Protein AF-A0A7S3PU32-F1 (afdb_monomer_lite)

pLDDT: mean 74.96, std 19.97, range [30.19, 96.62]

Radius of gyration: 26.87 Å; chains: 1; bounding box: 53×116×76 Å

Organism: NCBI:txid122233

Sequence (310 aa):
SKTTIEILHAPTLRISSATMLIFIILLISLALAVRVVIVLATINKGDSEFRQREGETIRSHPPPTRSSHDNRPVKTLVVLGSGGHTTEMLHLLSSFEEVQTLNSGDTSTSMYTPLSYIVASTDTTSINRLAAFDQNTANSSKLRLPKHDATYAIPRAREVGQSYFTSIFTTLYSILYTANIVLIKTRPDLILINGPGTCLPVALWAFVLRVLSPTINISGKRRTKGKIVFIESFCRVKTLSLTGKILWKLRICDLILVHWPEVLQLEREMKAEQKKMMLIDSFIQHDGNASSDVASSESTSEYNASKKDR

Secondary structure (DSSP, 8-state):
----------------HHHHHHHHHHHHHHHHHHHHHHHHHHHHHHHHHHHHHHHHHTTT--S-PPPTT------EEEEPPTTHHHHHHHHHHHHHHHHHHHHH---S--TT-SEEEEEETT-HHHHHHHHHHHHHHHH-TT--PPPEEEEEEE--SS-TT--HHHHHHHHHHHHHHHHHIIIIII--SEEEEESSTTHHHHHHHHHHHHHHS-SB-TTS-B----EEEEE--TT-SSS--HHHHHHHHHT--SEEEES-HHHHHHHHHH-TT---EEE--SS-----SS-SS--SS--SSSSSSSSS--

Structure (mmCIF, N/CA/C/O backbone):
data_AF-A0A7S3PU32-F1
#
_entry.id   AF-A0A7S3PU32-F1
#
loop_
_atom_site.group_PDB
_atom_site.id
_atom_site.type_symbol
_atom_site.label_atom_id
_atom_site.label_alt_id
_atom_site.label_comp_id
_atom_site.label_asym_id
_atom_site.label_entity_id
_atom_site.label_seq_id
_atom_site.pdbx_PDB_ins_code
_atom_site.Cartn_x
_atom_site.Cartn_y
_atom_site.Cartn_z
_atom_site.occupancy
_atom_site.B_iso_or_equiv
_atom_site.auth_seq_id
_atom_site.auth_comp_id
_atom_site.auth_asym_id
_atom_site.auth_atom_id
_atom_site.pdbx_PDB_model_num
ATOM 1 N N . SER A 1 1 ? -25.714 -66.659 -47.766 1.00 46.72 1 SER A N 1
ATOM 2 C CA . SER A 1 1 ? -25.165 -65.296 -47.877 1.00 46.72 1 SER A CA 1
ATOM 3 C C . SER A 1 1 ? -24.812 -64.822 -46.476 1.00 46.72 1 SER A C 1
ATOM 5 O O . SER A 1 1 ? -25.715 -64.724 -45.656 1.00 46.72 1 SER A O 1
ATOM 7 N N . LYS A 1 2 ? -23.520 -64.693 -46.139 1.00 43.25 2 LYS A N 1
ATOM 8 C CA . LYS A 1 2 ? -23.076 -64.182 -44.831 1.00 43.25 2 LYS A CA 1
ATOM 9 C C . LYS A 1 2 ? -22.916 -62.669 -44.960 1.00 43.25 2 LYS A C 1
ATOM 11 O O . LYS A 1 2 ? -22.023 -62.215 -45.665 1.00 43.25 2 LYS A O 1
ATOM 16 N N . THR A 1 3 ? -23.803 -61.919 -44.320 1.00 46.69 3 THR A N 1
ATOM 17 C CA . THR A 1 3 ? -23.740 -60.457 -44.257 1.00 46.69 3 THR A CA 1
ATOM 18 C C . THR A 1 3 ? -22.718 -60.063 -43.194 1.00 46.69 3 THR A C 1
ATOM 20 O O . THR A 1 3 ? -22.971 -60.213 -42.000 1.00 46.69 3 THR A O 1
ATOM 23 N N . THR A 1 4 ? -21.546 -59.605 -43.625 1.00 48.31 4 THR A N 1
ATOM 24 C CA . THR A 1 4 ? -20.531 -59.013 -42.746 1.00 48.31 4 THR A CA 1
ATOM 25 C C . THR A 1 4 ? -20.961 -57.587 -42.413 1.00 48.31 4 THR A C 1
ATOM 27 O O . THR A 1 4 ? -21.062 -56.747 -43.302 1.00 48.31 4 THR A O 1
ATOM 30 N N . ILE A 1 5 ? -21.257 -57.325 -41.141 1.00 54.16 5 ILE A N 1
ATOM 31 C CA . ILE A 1 5 ? -21.557 -55.983 -40.634 1.00 54.16 5 ILE A CA 1
ATOM 32 C C . ILE A 1 5 ? -20.217 -55.282 -40.382 1.00 54.16 5 ILE A C 1
ATOM 34 O O . ILE A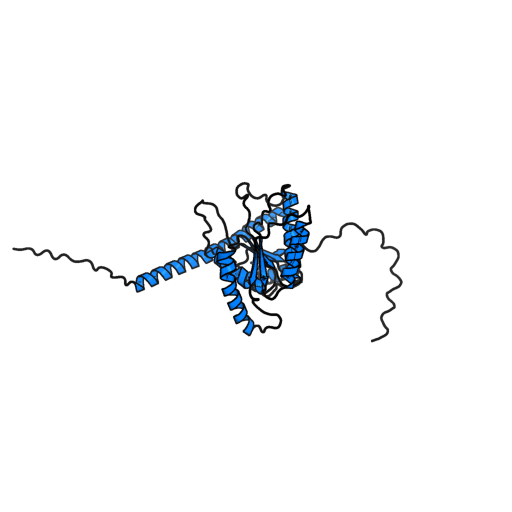 1 5 ? -19.511 -55.626 -39.434 1.00 54.16 5 ILE A O 1
ATOM 38 N N . GLU A 1 6 ? -19.851 -54.318 -41.229 1.00 53.88 6 GLU A N 1
ATOM 39 C CA . GLU A 1 6 ? -18.748 -53.396 -40.945 1.00 53.88 6 GLU A CA 1
ATOM 40 C C . GLU A 1 6 ? -19.198 -52.373 -39.897 1.00 53.88 6 GLU A C 1
ATOM 42 O O . GLU A 1 6 ? -20.027 -51.498 -40.150 1.00 53.88 6 GLU A O 1
ATOM 47 N N . ILE A 1 7 ? -18.648 -52.493 -38.691 1.00 57.50 7 ILE A N 1
ATOM 48 C CA . ILE A 1 7 ? -18.814 -51.502 -37.631 1.00 57.50 7 ILE A CA 1
ATOM 49 C C . ILE A 1 7 ? -17.855 -50.345 -37.939 1.00 57.50 7 ILE A C 1
ATOM 51 O O . ILE A 1 7 ? -16.651 -50.443 -37.705 1.00 57.50 7 ILE A O 1
ATOM 55 N N . LEU A 1 8 ? -18.390 -49.244 -38.474 1.00 51.91 8 LEU A N 1
ATOM 56 C CA . LEU A 1 8 ? -17.680 -47.970 -38.608 1.00 51.91 8 LEU A CA 1
ATOM 57 C C . LEU A 1 8 ? -17.299 -47.447 -37.212 1.00 51.91 8 LEU A C 1
ATOM 59 O O . LEU A 1 8 ? -18.127 -46.888 -36.492 1.00 51.91 8 LEU A O 1
ATOM 63 N N . HIS A 1 9 ? -16.036 -47.619 -36.818 1.00 56.41 9 HIS A N 1
ATOM 64 C CA . HIS A 1 9 ? -15.487 -46.933 -35.651 1.00 56.41 9 HIS A CA 1
ATOM 65 C C . HIS A 1 9 ? -15.457 -45.422 -35.916 1.00 56.41 9 HIS A C 1
ATOM 67 O O . HIS A 1 9 ? -14.769 -44.953 -36.823 1.00 56.41 9 HIS A O 1
ATOM 73 N N . ALA A 1 10 ? -16.183 -44.652 -35.102 1.00 59.25 10 ALA A N 1
ATOM 74 C CA . ALA A 1 10 ? -16.071 -43.199 -35.088 1.00 59.25 10 ALA A CA 1
ATOM 75 C C . ALA A 1 10 ? -14.613 -42.787 -34.788 1.00 59.25 10 ALA A C 1
ATOM 77 O O . ALA A 1 10 ? -13.983 -43.389 -33.909 1.00 59.25 10 ALA A O 1
ATOM 78 N N . PRO A 1 11 ? -14.054 -41.776 -35.479 1.00 59.78 11 PRO A N 1
ATOM 79 C CA . PRO A 1 11 ? -12.700 -41.316 -35.212 1.00 59.78 11 PRO A CA 1
ATOM 80 C C . PRO A 1 11 ? -12.630 -40.774 -33.783 1.00 59.78 11 PRO A C 1
ATOM 82 O O . PRO A 1 11 ? -13.204 -39.737 -33.452 1.00 59.78 11 PRO A O 1
ATOM 85 N N . THR A 1 12 ? -11.928 -41.499 -32.915 1.00 61.66 12 THR A N 1
ATOM 86 C CA . THR A 1 12 ? -11.621 -41.028 -31.567 1.00 61.66 12 THR A CA 1
ATOM 87 C C . THR A 1 12 ? -10.657 -39.855 -31.698 1.00 61.66 12 THR A C 1
ATOM 89 O O . THR A 1 12 ? -9.500 -40.017 -32.085 1.00 61.66 12 THR A O 1
ATOM 92 N N . LEU A 1 13 ? -11.150 -38.647 -31.420 1.00 62.34 13 LEU A N 1
ATOM 93 C CA . LEU A 1 13 ? -10.351 -37.428 -31.410 1.00 62.34 13 LEU A CA 1
ATOM 94 C C . LEU A 1 13 ? -9.286 -37.560 -30.306 1.00 62.34 13 LEU A C 1
ATOM 96 O O . LEU A 1 13 ? -9.545 -37.285 -29.135 1.00 62.34 13 LEU A O 1
ATOM 100 N N . ARG A 1 14 ? -8.087 -38.040 -30.658 1.00 68.00 14 ARG A N 1
ATOM 101 C CA . ARG A 1 14 ? -6.948 -38.128 -29.736 1.00 68.00 14 ARG A CA 1
ATOM 102 C C . ARG A 1 14 ? -6.384 -36.730 -29.517 1.00 68.00 14 ARG A C 1
ATOM 104 O O . ARG A 1 14 ? -5.433 -36.316 -30.172 1.00 68.00 14 ARG A O 1
ATOM 111 N N . ILE A 1 15 ? -6.994 -35.992 -28.599 1.00 74.44 15 ILE A N 1
ATOM 112 C CA . ILE A 1 15 ? -6.452 -34.720 -28.132 1.00 74.44 15 ILE A CA 1
ATOM 113 C C . ILE A 1 15 ? -5.168 -35.041 -27.357 1.00 74.44 15 ILE A C 1
ATOM 115 O O . ILE A 1 15 ? -5.190 -35.775 -26.370 1.00 74.44 15 ILE A O 1
ATOM 119 N N . SER A 1 16 ? -4.036 -34.520 -27.827 1.00 85.75 16 SER A N 1
ATOM 120 C CA . SER A 1 16 ? -2.752 -34.673 -27.143 1.00 85.75 16 SER A CA 1
ATOM 121 C C . SER A 1 16 ? -2.796 -34.000 -25.766 1.00 85.75 16 SER A C 1
ATOM 123 O O . SER A 1 16 ? -3.439 -32.960 -25.581 1.00 85.75 16 SER A O 1
ATOM 125 N N . SER A 1 17 ? -2.070 -34.550 -24.792 1.00 86.81 17 SER A N 1
ATOM 126 C CA . SER A 1 17 ? -1.920 -33.946 -23.460 1.00 86.81 17 SER A CA 1
ATOM 127 C C . SER A 1 17 ? -1.406 -32.502 -23.537 1.00 86.81 17 SER A C 1
ATOM 129 O O . SER A 1 17 ? -1.851 -31.648 -22.772 1.00 86.81 17 SER A O 1
ATOM 131 N N . ALA A 1 18 ? -0.554 -32.194 -24.521 1.00 89.50 18 ALA A N 1
ATOM 132 C CA . ALA A 1 18 ? -0.064 -30.842 -24.777 1.00 89.50 18 ALA A CA 1
ATOM 133 C C . ALA A 1 18 ? -1.185 -29.884 -25.219 1.00 89.50 18 ALA A C 1
ATOM 135 O O . ALA A 1 18 ? -1.283 -28.767 -24.716 1.00 89.50 18 ALA A O 1
ATOM 136 N N . THR A 1 19 ? -2.072 -30.326 -26.116 1.00 89.81 19 THR A N 1
ATOM 137 C CA . THR A 1 19 ? -3.210 -29.511 -26.575 1.00 89.81 19 THR A CA 1
ATOM 138 C C . THR A 1 19 ? -4.234 -29.270 -25.464 1.00 89.81 19 THR A C 1
ATOM 140 O O . THR A 1 19 ? -4.770 -28.168 -25.368 1.00 89.81 19 THR A O 1
ATOM 143 N N . MET A 1 20 ? -4.434 -30.243 -24.565 1.00 90.19 20 MET A N 1
ATOM 144 C CA . MET A 1 20 ? -5.251 -30.042 -23.360 1.00 90.19 20 MET A CA 1
ATOM 145 C C . MET A 1 20 ? -4.629 -29.022 -22.405 1.00 90.19 20 MET A C 1
ATOM 147 O O . MET A 1 20 ? -5.330 -28.145 -21.907 1.00 90.19 20 MET A O 1
ATOM 151 N N . LEU A 1 21 ? -3.314 -29.095 -22.171 1.00 93.12 21 LEU A N 1
ATOM 152 C CA . LEU A 1 21 ? -2.615 -28.152 -21.298 1.00 93.12 21 LEU A CA 1
ATOM 153 C C . LEU A 1 21 ? -2.720 -26.712 -21.819 1.00 93.12 21 LEU A C 1
ATOM 155 O O . LEU A 1 21 ? -3.040 -25.805 -21.054 1.00 93.12 21 LEU A O 1
ATOM 159 N N . ILE A 1 22 ? -2.500 -26.508 -23.121 1.00 94.88 22 ILE A N 1
ATOM 160 C CA . ILE A 1 22 ? -2.627 -25.189 -23.758 1.00 94.88 22 ILE A CA 1
ATOM 161 C C . ILE A 1 22 ? -4.051 -24.653 -23.597 1.00 94.88 22 ILE A C 1
ATOM 163 O O . ILE A 1 22 ? -4.234 -23.501 -23.207 1.00 94.88 22 ILE A O 1
ATOM 167 N N . PHE A 1 23 ? -5.063 -25.489 -23.841 1.00 94.88 23 PHE A N 1
ATOM 168 C CA . PHE A 1 23 ? -6.459 -25.094 -23.685 1.00 94.88 23 PHE A CA 1
ATOM 169 C C . PHE A 1 23 ? -6.788 -24.678 -22.243 1.00 94.88 23 PHE A C 1
ATOM 171 O O . PHE A 1 23 ? -7.410 -23.639 -22.028 1.00 94.88 23 PHE A O 1
ATOM 178 N N . ILE A 1 24 ? -6.306 -25.426 -21.245 1.00 94.75 24 ILE A N 1
ATOM 179 C CA . ILE A 1 24 ? -6.485 -25.089 -19.825 1.00 94.75 24 ILE A CA 1
ATOM 180 C C . ILE A 1 24 ? -5.822 -23.748 -19.487 1.00 94.75 24 ILE A C 1
ATOM 182 O O . ILE A 1 24 ? -6.444 -22.910 -18.834 1.00 94.75 24 ILE A O 1
ATOM 186 N N . ILE A 1 25 ? -4.589 -23.514 -19.947 1.00 95.44 25 ILE A N 1
ATOM 187 C CA . ILE A 1 25 ? -3.882 -22.244 -19.724 1.00 95.44 25 ILE A CA 1
ATOM 188 C C . ILE A 1 25 ? -4.678 -21.083 -20.326 1.00 95.44 25 ILE A C 1
ATOM 190 O O . ILE A 1 25 ? -4.910 -20.090 -19.640 1.00 95.44 25 ILE A O 1
ATOM 194 N N . LEU A 1 26 ? -5.156 -21.224 -21.566 1.00 96.06 26 LEU A N 1
ATOM 195 C CA . LEU A 1 26 ? -5.960 -20.197 -22.231 1.00 96.06 26 LEU A CA 1
ATOM 196 C C . LEU A 1 26 ? -7.261 -19.902 -21.476 1.00 96.06 26 LEU A C 1
ATOM 198 O O . LEU A 1 26 ? -7.607 -18.734 -21.298 1.00 96.06 26 LEU A O 1
ATOM 202 N N . LEU A 1 27 ? -7.953 -20.932 -20.979 1.00 95.56 27 LEU A N 1
ATOM 203 C CA . LEU A 1 27 ? -9.157 -20.754 -20.166 1.00 95.56 27 LEU A CA 1
ATOM 204 C C . LEU A 1 27 ? -8.867 -20.021 -18.851 1.00 95.56 27 LEU A C 1
ATOM 206 O O . LEU A 1 27 ? -9.611 -19.111 -18.485 1.00 95.56 27 LEU A O 1
ATOM 210 N N . ILE A 1 28 ? -7.781 -20.371 -18.154 1.00 92.88 28 ILE A N 1
ATOM 211 C CA . ILE A 1 28 ? -7.370 -19.693 -16.915 1.00 92.88 28 ILE A CA 1
ATOM 212 C C . ILE A 1 28 ? -7.007 -18.232 -17.199 1.00 92.88 28 ILE A C 1
ATOM 214 O O . ILE A 1 28 ? -7.452 -17.336 -16.479 1.00 92.88 28 ILE A O 1
ATOM 218 N N . SER A 1 29 ? -6.238 -17.969 -18.259 1.00 93.50 29 SER A N 1
ATOM 219 C CA . SER A 1 29 ? -5.876 -16.612 -18.677 1.00 93.50 29 SER A CA 1
ATOM 220 C C . SER A 1 29 ? -7.107 -15.777 -19.026 1.00 93.50 29 SER A C 1
ATOM 222 O O . SER A 1 29 ? -7.202 -14.628 -18.594 1.00 93.50 29 SER A O 1
ATOM 224 N N . LEU A 1 30 ? -8.078 -16.352 -19.744 1.00 95.00 30 LEU A N 1
ATOM 225 C CA . LEU A 1 30 ? -9.338 -15.684 -20.066 1.00 95.00 30 LEU A CA 1
ATOM 226 C C . LEU A 1 30 ? -10.151 -15.385 -18.802 1.00 95.00 30 LEU A C 1
ATOM 228 O O . LEU A 1 30 ? -10.609 -14.258 -18.621 1.00 95.00 30 LEU A O 1
ATOM 232 N N . ALA A 1 31 ? -10.288 -16.358 -17.898 1.00 92.00 31 ALA A N 1
ATOM 233 C CA . ALA A 1 31 ? -10.987 -16.168 -16.631 1.00 92.00 31 ALA A CA 1
ATOM 234 C C . ALA A 1 31 ? -10.341 -15.054 -15.790 1.00 92.00 31 ALA A C 1
ATOM 236 O O . ALA A 1 31 ? -11.044 -14.202 -15.241 1.00 92.00 31 ALA A O 1
ATOM 237 N N . LEU A 1 32 ? -9.006 -15.007 -15.737 1.00 92.25 32 LEU A N 1
ATOM 238 C CA . LEU A 1 32 ? -8.262 -13.955 -15.049 1.00 92.25 32 LEU A CA 1
ATOM 239 C C . LEU A 1 32 ? -8.468 -12.586 -15.711 1.00 92.25 32 LEU A C 1
ATOM 241 O O . LEU A 1 32 ? -8.694 -11.603 -15.009 1.00 92.25 32 LEU A O 1
ATOM 245 N N . ALA A 1 33 ? -8.445 -12.510 -17.043 1.00 93.94 33 ALA A N 1
ATOM 246 C CA . ALA A 1 33 ? -8.679 -11.270 -17.780 1.00 93.94 33 ALA A CA 1
ATOM 247 C C . ALA A 1 33 ? -10.091 -10.719 -17.527 1.00 93.94 33 ALA A C 1
ATOM 249 O O . ALA A 1 33 ? -10.247 -9.552 -17.162 1.00 93.94 33 ALA A O 1
ATOM 250 N N . VAL A 1 34 ? -11.116 -11.574 -17.615 1.00 92.94 34 VAL A N 1
ATOM 251 C CA . VAL A 1 34 ? -12.499 -11.222 -17.251 1.00 92.94 34 VAL A CA 1
ATOM 252 C C . VAL A 1 34 ? -12.550 -10.719 -15.810 1.00 92.94 34 VAL A C 1
ATOM 254 O O . VAL A 1 34 ? -13.199 -9.715 -15.508 1.00 92.94 34 VAL A O 1
ATOM 257 N N . ARG A 1 35 ? -11.813 -11.368 -14.907 1.00 91.19 35 ARG A N 1
ATOM 258 C CA . ARG A 1 35 ? -11.776 -10.982 -13.502 1.00 91.19 35 ARG A CA 1
ATOM 259 C C . ARG A 1 35 ? -11.143 -9.613 -13.270 1.00 91.19 35 ARG A C 1
ATOM 261 O O . ARG A 1 35 ? -11.685 -8.834 -12.487 1.00 91.19 35 ARG A O 1
ATOM 268 N N . VAL A 1 36 ? -10.050 -9.303 -13.963 1.00 92.94 36 VAL A N 1
ATOM 269 C CA . VAL A 1 36 ? -9.417 -7.976 -13.956 1.00 92.94 36 VAL A CA 1
ATOM 270 C C . VAL A 1 36 ? -10.412 -6.911 -14.413 1.00 92.94 36 VAL A C 1
ATOM 272 O O . VAL A 1 36 ? -10.578 -5.905 -13.724 1.00 92.94 36 VAL A O 1
ATOM 275 N N . VAL A 1 37 ? -11.133 -7.153 -15.514 1.00 92.44 37 VAL A N 1
ATOM 276 C CA . VAL A 1 37 ? -12.149 -6.220 -16.031 1.00 92.44 37 VAL A CA 1
ATOM 277 C C . VAL A 1 37 ? -13.260 -5.986 -15.005 1.00 92.44 37 VAL A C 1
ATOM 279 O O . VAL A 1 37 ? -13.591 -4.837 -14.719 1.00 92.44 37 VAL A O 1
ATOM 282 N N . ILE A 1 38 ? -13.787 -7.045 -14.381 1.00 89.94 38 ILE A N 1
ATOM 283 C CA . ILE A 1 38 ? -14.819 -6.933 -13.334 1.00 89.94 38 ILE A CA 1
ATOM 284 C C . ILE A 1 38 ? -14.311 -6.124 -12.137 1.00 89.94 38 ILE A C 1
ATOM 286 O O . ILE A 1 38 ? -15.034 -5.279 -11.606 1.00 89.94 38 ILE A O 1
ATOM 290 N N . VAL A 1 39 ? -13.077 -6.372 -11.692 1.00 89.25 39 VAL A N 1
ATOM 291 C CA . VAL A 1 39 ? -12.479 -5.646 -10.567 1.00 89.25 39 VAL A CA 1
ATOM 292 C C . VAL A 1 39 ? -12.333 -4.162 -10.898 1.00 89.25 39 VAL A C 1
ATOM 294 O O . VAL A 1 39 ? -12.766 -3.330 -10.103 1.00 89.25 39 VAL A O 1
ATOM 297 N N . LEU A 1 40 ? -11.800 -3.821 -12.073 1.00 89.31 40 LEU A N 1
ATOM 298 C CA . LEU A 1 40 ? -11.671 -2.433 -12.523 1.00 89.31 40 LEU A CA 1
ATOM 299 C C . LEU A 1 40 ? -13.037 -1.747 -12.671 1.00 89.31 40 LEU A C 1
ATOM 301 O O . LEU A 1 40 ? -13.204 -0.606 -12.245 1.00 89.31 40 LEU A O 1
ATOM 305 N N . ALA A 1 41 ? -14.040 -2.448 -13.204 1.00 87.31 41 ALA A N 1
ATOM 306 C CA . ALA A 1 41 ? -15.405 -1.937 -13.290 1.00 87.31 41 ALA A CA 1
ATOM 307 C C . ALA A 1 41 ? -16.015 -1.695 -11.899 1.00 87.31 41 ALA A C 1
ATOM 309 O O . ALA A 1 41 ? -16.645 -0.665 -11.674 1.00 87.31 41 ALA A O 1
ATOM 310 N N . THR A 1 42 ? -15.779 -2.597 -10.941 1.00 84.06 42 THR A N 1
ATOM 311 C CA . THR A 1 42 ? -16.253 -2.457 -9.552 1.00 84.06 42 THR A CA 1
ATOM 312 C C . THR A 1 42 ? -15.606 -1.260 -8.861 1.00 84.06 42 THR A C 1
ATOM 314 O O . THR A 1 42 ? -16.285 -0.498 -8.177 1.00 84.06 42 THR A O 1
ATOM 317 N N . ILE A 1 43 ? -14.303 -1.073 -9.073 1.00 82.88 43 ILE A N 1
ATOM 318 C CA . ILE A 1 43 ? -13.545 0.079 -8.585 1.00 82.88 43 ILE A CA 1
ATOM 319 C C . ILE A 1 43 ? -14.139 1.390 -9.124 1.00 82.88 43 ILE A C 1
ATOM 321 O O . ILE A 1 43 ? -14.307 2.343 -8.368 1.00 82.88 43 ILE A O 1
ATOM 325 N N . ASN A 1 44 ? -14.475 1.441 -10.416 1.00 79.62 44 ASN A N 1
ATOM 326 C CA . ASN A 1 44 ? -15.061 2.635 -11.032 1.00 79.62 44 ASN A CA 1
ATOM 327 C C . ASN A 1 44 ? -16.515 2.867 -10.593 1.00 79.62 44 ASN A C 1
ATOM 329 O O . ASN A 1 44 ? -16.928 4.009 -10.422 1.00 79.62 44 ASN A O 1
ATOM 333 N N . LYS A 1 45 ? -17.296 1.803 -10.375 1.00 76.81 45 LYS A N 1
ATOM 334 C CA . LYS A 1 45 ? -18.676 1.929 -9.893 1.00 76.81 45 LYS A CA 1
ATOM 335 C C . LYS A 1 45 ? -18.732 2.437 -8.449 1.00 76.81 45 LYS A C 1
ATOM 337 O O . LYS A 1 45 ? -19.538 3.312 -8.149 1.00 76.81 45 LYS A O 1
ATOM 342 N N . GLY A 1 46 ? -17.856 1.935 -7.573 1.00 66.50 46 GLY A N 1
ATOM 343 C CA . GLY A 1 46 ? -17.772 2.398 -6.184 1.00 66.50 46 GLY A CA 1
ATOM 344 C C . GLY A 1 46 ? -17.507 3.903 -6.066 1.00 66.50 46 GLY A C 1
ATOM 345 O O . GLY A 1 46 ? -18.076 4.548 -5.191 1.00 66.50 46 GLY A O 1
ATOM 346 N N . ASP A 1 47 ? -16.722 4.467 -6.988 1.00 65.44 47 ASP A N 1
ATOM 347 C CA . ASP A 1 47 ? -16.506 5.917 -7.103 1.00 65.44 47 ASP A CA 1
ATOM 348 C C . ASP A 1 47 ? -17.812 6.669 -7.406 1.00 65.44 47 ASP A C 1
ATOM 350 O O . ASP A 1 47 ? -18.163 7.617 -6.707 1.00 65.44 47 ASP A O 1
ATOM 354 N N . SER A 1 48 ? -18.582 6.209 -8.400 1.00 61.47 48 SER A N 1
ATOM 355 C CA . SER A 1 48 ? -19.848 6.857 -8.770 1.00 61.47 48 SER A CA 1
ATOM 356 C C . SER A 1 48 ? -20.877 6.868 -7.630 1.00 61.47 48 SER A C 1
ATOM 358 O O . SER A 1 48 ? -21.508 7.895 -7.388 1.00 61.47 48 SER A O 1
ATOM 360 N N . GLU A 1 49 ? -20.992 5.764 -6.883 1.00 65.62 49 GLU A N 1
ATOM 361 C CA . GLU A 1 49 ? -21.918 5.644 -5.748 1.00 65.62 49 GLU A CA 1
ATOM 362 C C . GLU A 1 49 ? -21.478 6.503 -4.553 1.00 65.62 49 GLU A C 1
ATOM 364 O O . GLU A 1 49 ? -22.311 7.144 -3.913 1.00 65.62 49 GLU A O 1
ATOM 369 N N . PHE A 1 50 ? -20.175 6.548 -4.250 1.00 60.62 50 PHE A N 1
ATOM 370 C CA . PHE A 1 50 ? -19.639 7.403 -3.187 1.00 60.62 50 PHE A CA 1
ATOM 371 C C . PHE A 1 50 ? -19.879 8.890 -3.484 1.00 60.62 50 PHE A C 1
ATOM 373 O O . PHE A 1 50 ? -20.281 9.640 -2.599 1.00 60.62 50 PHE A O 1
ATOM 380 N N . ARG A 1 51 ? -19.722 9.308 -4.743 1.00 57.47 51 ARG A N 1
ATOM 381 C CA . ARG A 1 51 ? -19.901 10.704 -5.170 1.00 57.47 51 ARG A CA 1
ATOM 382 C C . ARG A 1 51 ? -21.353 11.164 -5.177 1.00 57.47 51 ARG A C 1
ATOM 384 O O . ARG A 1 51 ? -21.616 12.319 -4.854 1.00 57.47 51 ARG A O 1
ATOM 391 N N . GLN A 1 52 ? -22.290 10.279 -5.524 1.00 61.09 52 GLN A N 1
ATOM 392 C CA . GLN A 1 52 ? -23.718 10.574 -5.385 1.00 61.09 52 GLN A CA 1
ATOM 393 C C . GLN A 1 52 ? -24.058 10.880 -3.920 1.00 61.09 52 GLN A C 1
ATOM 395 O O . GLN A 1 52 ? -24.759 11.846 -3.640 1.00 61.09 52 GLN A O 1
ATOM 400 N N . ARG A 1 53 ? -23.461 10.124 -2.990 1.00 58.31 53 ARG A N 1
ATOM 401 C CA . ARG A 1 53 ? -23.621 10.356 -1.553 1.00 58.31 53 ARG A CA 1
ATOM 402 C C . ARG A 1 53 ? -22.935 11.631 -1.090 1.00 58.31 53 ARG A C 1
ATOM 404 O O . ARG A 1 53 ? -23.552 12.370 -0.347 1.00 58.31 53 ARG A O 1
ATOM 411 N N . GLU A 1 54 ? -21.707 11.931 -1.506 1.00 56.00 54 GLU A N 1
ATOM 412 C CA . GLU A 1 54 ? -21.013 13.169 -1.103 1.00 56.00 54 GLU A CA 1
ATOM 413 C C . GLU A 1 54 ? -21.784 14.426 -1.550 1.00 56.00 54 GLU A C 1
ATOM 415 O O . GLU A 1 54 ? -21.974 15.348 -0.757 1.00 56.00 54 GLU A O 1
ATOM 420 N N . GLY A 1 55 ? -22.323 14.421 -2.776 1.00 53.47 55 GLY A N 1
ATOM 421 C CA . GLY A 1 55 ? -23.198 15.488 -3.274 1.00 53.47 55 GLY A CA 1
ATOM 422 C C . GLY A 1 55 ? -24.488 15.667 -2.459 1.00 53.47 55 GLY A C 1
ATOM 423 O O . GLY A 1 55 ? -24.989 16.785 -2.354 1.00 53.47 55 GLY A O 1
ATOM 424 N N . GLU A 1 56 ? -24.992 14.595 -1.842 1.00 51.06 56 GLU A N 1
ATOM 425 C CA . GLU A 1 56 ? -26.118 14.627 -0.897 1.00 51.06 56 GLU A CA 1
ATOM 426 C C . GLU A 1 56 ? -25.680 14.972 0.545 1.00 51.06 56 GLU A C 1
ATOM 428 O O . GLU A 1 56 ? -26.400 15.670 1.253 1.00 51.06 56 GLU A O 1
ATOM 433 N N . THR A 1 57 ? -24.484 14.555 0.982 1.00 47.75 57 THR A N 1
ATOM 434 C CA . THR A 1 57 ? -24.012 14.616 2.385 1.00 47.75 57 THR A CA 1
ATOM 435 C C . THR A 1 57 ? -23.536 16.011 2.801 1.00 47.75 57 THR A C 1
ATOM 437 O O . THR A 1 57 ? -23.558 16.329 3.987 1.00 47.75 57 THR A O 1
ATOM 440 N N . ILE A 1 58 ? -23.217 16.905 1.852 1.00 49.94 58 ILE A N 1
ATOM 441 C CA . ILE A 1 58 ? -23.013 18.338 2.159 1.00 49.94 58 ILE A CA 1
ATOM 442 C C . ILE A 1 58 ? -24.307 18.972 2.732 1.00 49.94 58 ILE A C 1
ATOM 444 O O . ILE A 1 58 ? -24.260 20.024 3.369 1.00 49.94 58 ILE A O 1
ATOM 448 N N . ARG A 1 59 ? -25.469 18.308 2.605 1.00 39.59 59 ARG A N 1
ATOM 449 C CA . ARG A 1 59 ? -26.710 18.659 3.307 1.00 39.59 59 ARG A CA 1
ATOM 450 C C . ARG A 1 59 ? -27.015 17.646 4.427 1.00 39.59 59 ARG A C 1
ATOM 452 O O . ARG A 1 59 ? -27.704 16.652 4.237 1.00 39.59 59 ARG A O 1
ATOM 459 N N . SER A 1 60 ? -26.550 17.961 5.637 1.00 41.03 60 SER A N 1
ATOM 460 C CA . SER A 1 60 ? -27.193 17.609 6.922 1.00 41.03 60 SER A CA 1
ATOM 461 C C . SER A 1 60 ? -27.329 16.139 7.374 1.00 41.03 60 SER A C 1
ATOM 463 O O . SER A 1 60 ? -28.139 15.885 8.266 1.00 41.03 60 SER A O 1
ATOM 465 N N . HIS A 1 61 ? -26.552 15.171 6.874 1.00 36.09 61 HIS A N 1
ATOM 466 C CA . HIS A 1 61 ? -26.617 13.795 7.401 1.00 36.09 61 HIS A CA 1
ATOM 467 C C . HIS A 1 61 ? -25.348 13.363 8.154 1.00 36.09 61 HIS A C 1
ATOM 469 O O . HIS A 1 61 ? -24.242 13.628 7.679 1.00 36.09 61 HIS A O 1
ATOM 475 N N . PRO A 1 62 ? -25.483 12.690 9.320 1.00 43.50 62 PRO A N 1
ATOM 476 C CA . PRO A 1 62 ? -24.349 12.077 10.007 1.00 43.50 62 PRO A CA 1
ATOM 477 C C . PRO A 1 62 ? -23.659 11.050 9.092 1.00 43.50 62 PRO A C 1
ATOM 479 O O . PRO A 1 62 ? -24.303 10.516 8.179 1.00 43.50 62 PRO A O 1
ATOM 482 N N . PRO A 1 63 ? -22.361 10.759 9.315 1.00 46.44 63 PRO A N 1
ATOM 483 C CA . PRO A 1 63 ? -21.625 9.793 8.508 1.00 46.44 63 PRO A CA 1
ATOM 484 C C . PRO A 1 63 ? -22.399 8.470 8.436 1.00 46.44 63 PRO A C 1
ATOM 486 O O . PRO A 1 63 ? -23.008 8.063 9.429 1.00 46.44 63 PRO A O 1
ATOM 489 N N . PRO A 1 64 ? -22.415 7.797 7.270 1.00 42.19 64 PRO A N 1
ATOM 490 C CA . PRO A 1 64 ? -23.254 6.629 7.059 1.00 42.19 64 PRO A CA 1
ATOM 491 C C . PRO A 1 64 ? -22.947 5.573 8.117 1.00 42.19 64 PRO A C 1
ATOM 493 O O . PRO A 1 64 ? -21.850 5.011 8.160 1.00 42.19 64 PRO A O 1
ATOM 496 N N . THR A 1 65 ? -23.937 5.288 8.961 1.00 43.97 65 THR A N 1
ATOM 497 C CA . THR A 1 65 ? -23.867 4.175 9.896 1.00 43.97 65 THR A CA 1
ATOM 498 C C . THR A 1 65 ? -23.782 2.892 9.080 1.00 43.97 65 THR A C 1
ATOM 500 O O . THR A 1 65 ? -24.549 2.643 8.144 1.00 43.97 65 THR A O 1
ATOM 503 N N . ARG A 1 66 ? -22.761 2.084 9.372 1.00 53.19 66 ARG A N 1
ATOM 504 C CA . ARG A 1 66 ? -22.568 0.781 8.735 1.00 53.19 66 ARG A CA 1
ATOM 505 C C . ARG A 1 66 ? -23.863 -0.016 8.915 1.00 53.19 66 ARG A C 1
ATOM 507 O O . ARG A 1 66 ? -24.381 -0.092 10.026 1.00 53.19 66 ARG A O 1
ATOM 514 N N . SER A 1 67 ? -24.391 -0.617 7.845 1.00 44.78 67 SER A N 1
ATOM 515 C CA . SER A 1 67 ? -25.554 -1.502 7.971 1.00 44.78 67 SER A CA 1
ATOM 516 C C . SER A 1 67 ? -25.252 -2.565 9.033 1.00 44.78 67 SER A C 1
ATOM 518 O O . SER A 1 67 ? -24.188 -3.191 8.963 1.00 44.78 67 SER A O 1
ATOM 520 N N . SER A 1 68 ? -26.186 -2.798 9.956 1.00 44.62 68 SER A N 1
ATOM 521 C CA . SER A 1 68 ? -26.096 -3.715 11.109 1.00 44.62 68 SER A CA 1
ATOM 522 C C . SER A 1 68 ? -25.629 -5.151 10.789 1.00 44.62 68 SER A C 1
ATOM 524 O O . SER A 1 68 ? -25.298 -5.917 11.690 1.00 44.62 68 SER A O 1
ATOM 526 N N . HIS A 1 69 ? -25.545 -5.526 9.510 1.00 42.19 69 HIS A N 1
ATOM 527 C CA . HIS A 1 69 ? -25.129 -6.843 9.030 1.00 42.19 69 HIS A CA 1
ATOM 528 C C . HIS A 1 69 ? -23.613 -7.045 8.789 1.00 42.19 69 HIS A C 1
ATOM 530 O O . HIS A 1 69 ? -23.204 -8.187 8.552 1.00 42.19 69 HIS A O 1
ATOM 536 N N . ASP A 1 70 ? -22.760 -6.009 8.854 1.00 57.03 70 ASP A N 1
ATOM 537 C CA . ASP A 1 70 ? -21.294 -6.130 8.648 1.00 57.03 70 ASP A CA 1
ATOM 538 C C . ASP A 1 70 ? -20.479 -5.538 9.812 1.00 57.03 70 ASP A C 1
ATOM 540 O O . ASP A 1 70 ? -19.545 -4.766 9.606 1.00 57.03 70 ASP A O 1
ATOM 544 N N . ASN A 1 71 ? -20.802 -5.930 11.049 1.00 62.38 71 ASN A N 1
ATOM 545 C CA . ASN A 1 71 ? -20.105 -5.487 12.267 1.00 62.38 71 ASN A CA 1
ATOM 546 C C . ASN A 1 71 ? -18.721 -6.145 12.472 1.00 62.38 71 ASN A C 1
ATOM 548 O O . ASN A 1 71 ? -18.245 -6.304 13.592 1.00 62.38 71 ASN A O 1
ATOM 552 N N . ARG A 1 72 ? -18.087 -6.618 11.391 1.00 74.12 72 ARG A N 1
ATOM 553 C CA . ARG A 1 72 ? -16.798 -7.311 11.473 1.00 74.12 72 ARG A CA 1
ATOM 554 C C . ARG A 1 72 ? -15.631 -6.338 11.283 1.00 74.12 72 ARG A C 1
ATOM 556 O O . ARG A 1 72 ? -15.716 -5.446 10.421 1.00 74.12 72 ARG A O 1
ATOM 563 N N . PRO A 1 73 ? -14.512 -6.583 11.978 1.00 82.50 73 PRO A N 1
ATOM 564 C CA . PRO A 1 73 ? -13.276 -5.862 11.746 1.00 82.50 73 PRO A CA 1
ATOM 565 C C . PRO A 1 73 ? -12.747 -5.971 10.307 1.00 82.50 73 PRO A C 1
ATOM 567 O O . PRO A 1 73 ? -12.912 -6.987 9.608 1.00 82.50 73 PRO A O 1
ATOM 570 N N . VAL A 1 74 ? -12.109 -4.893 9.869 1.00 87.25 74 VAL A N 1
ATOM 571 C CA . VAL A 1 74 ? -11.446 -4.711 8.580 1.00 87.25 74 VAL A CA 1
ATOM 572 C C . VAL A 1 74 ? -9.947 -4.874 8.806 1.00 87.25 74 VAL A C 1
ATOM 574 O O . VAL A 1 74 ? -9.307 -4.014 9.409 1.00 87.25 74 VAL A O 1
ATOM 577 N N . LYS A 1 75 ? -9.371 -5.968 8.290 1.00 90.81 75 LYS A N 1
ATOM 578 C CA . LYS A 1 75 ? -7.928 -6.203 8.386 1.00 90.81 75 LYS A CA 1
ATOM 579 C C . LYS A 1 75 ? -7.211 -5.148 7.557 1.00 90.81 75 LYS A C 1
ATOM 581 O O . LYS A 1 75 ? -7.387 -5.111 6.334 1.00 90.81 75 LYS A O 1
ATOM 586 N N . THR A 1 76 ? -6.414 -4.320 8.216 1.00 93.19 76 THR A N 1
ATOM 587 C CA . THR A 1 76 ? -5.857 -3.106 7.624 1.00 93.19 76 THR A CA 1
ATOM 588 C C . THR A 1 76 ? -4.337 -3.194 7.579 1.00 93.19 76 THR A C 1
ATOM 590 O O . THR A 1 76 ? -3.691 -3.604 8.540 1.00 93.19 76 THR A O 1
ATOM 593 N N . LEU A 1 77 ? -3.766 -2.854 6.427 1.00 95.56 77 LEU A N 1
ATOM 594 C CA . LEU A 1 77 ? -2.329 -2.808 6.188 1.00 95.56 77 LEU A CA 1
ATOM 595 C C . LEU A 1 77 ? -1.919 -1.367 5.909 1.00 95.56 77 LEU A C 1
ATOM 597 O O . LEU A 1 77 ? -2.462 -0.731 5.012 1.00 95.56 77 LEU A O 1
ATOM 601 N N . VAL A 1 78 ? -0.944 -0.862 6.646 1.00 95.31 78 VAL A N 1
ATOM 602 C CA . VAL A 1 78 ? -0.503 0.527 6.538 1.00 95.31 78 VAL A CA 1
ATOM 603 C C . VAL A 1 78 ? 0.947 0.568 6.100 1.00 95.31 78 VAL A C 1
ATOM 605 O O . VAL A 1 78 ? 1.801 -0.067 6.711 1.00 95.31 78 VAL A O 1
ATOM 608 N N . VAL A 1 79 ? 1.250 1.316 5.043 1.00 95.25 79 VAL A N 1
ATOM 609 C CA . VAL A 1 79 ? 2.634 1.534 4.617 1.00 95.25 79 VAL A CA 1
ATOM 610 C C . VAL A 1 79 ? 3.140 2.839 5.212 1.00 95.25 79 VAL A C 1
ATOM 612 O O . VAL A 1 79 ? 2.623 3.915 4.911 1.00 95.25 79 VAL A O 1
ATOM 615 N N . LEU A 1 80 ? 4.174 2.734 6.039 1.00 92.50 80 LEU A N 1
ATOM 616 C CA . LEU A 1 80 ? 4.843 3.868 6.658 1.00 92.50 80 LEU A CA 1
ATOM 617 C C . LEU A 1 80 ? 5.966 4.353 5.742 1.00 92.50 80 LEU A C 1
ATOM 619 O O . LEU A 1 80 ? 6.877 3.606 5.376 1.00 92.50 80 LEU A O 1
ATOM 623 N N . GLY A 1 81 ? 5.865 5.614 5.330 1.00 86.44 81 GLY A N 1
ATOM 624 C CA . GLY A 1 81 ? 6.866 6.260 4.495 1.00 86.44 81 GLY A CA 1
ATOM 625 C C . GLY A 1 81 ? 7.959 6.942 5.310 1.00 86.44 81 GLY A C 1
ATOM 626 O O . GLY A 1 81 ? 7.669 7.564 6.327 1.00 86.44 81 GLY A O 1
ATOM 627 N N . SER A 1 82 ? 9.204 6.910 4.842 1.00 83.31 82 SER A N 1
ATOM 628 C CA . SER A 1 82 ? 10.316 7.530 5.573 1.00 83.31 82 SER A CA 1
ATOM 629 C C . SER A 1 82 ? 10.121 9.025 5.813 1.00 83.31 82 SER A C 1
ATOM 631 O O . SER A 1 82 ? 9.736 9.756 4.898 1.00 83.31 82 SER A O 1
ATOM 633 N N . GLY A 1 83 ? 10.463 9.487 7.017 1.00 83.00 83 GLY A N 1
ATOM 634 C CA . GLY A 1 83 ? 10.406 10.900 7.391 1.00 83.00 83 GLY A CA 1
ATOM 635 C C . GLY A 1 83 ? 8.981 11.386 7.670 1.00 83.00 83 GLY A C 1
ATOM 636 O O . GLY A 1 83 ? 8.240 10.744 8.414 1.00 83.00 83 GLY A O 1
ATOM 637 N N . GLY A 1 84 ? 8.608 12.543 7.109 1.00 86.75 84 GLY A N 1
ATOM 638 C CA . GLY A 1 84 ? 7.312 13.196 7.356 1.00 86.75 84 GLY A CA 1
ATOM 639 C C . GLY A 1 84 ? 6.097 12.314 7.046 1.00 86.75 84 GLY A C 1
ATOM 640 O O . GLY A 1 84 ? 5.127 12.340 7.794 1.00 86.75 84 GLY A O 1
ATOM 641 N N . HIS A 1 85 ? 6.194 11.441 6.039 1.00 90.44 85 HIS A N 1
ATOM 642 C CA . HIS A 1 85 ? 5.113 10.533 5.642 1.00 90.44 85 HIS A CA 1
ATOM 643 C C . HIS A 1 85 ? 4.672 9.567 6.754 1.00 90.44 85 HIS A C 1
ATOM 645 O O . HIS A 1 85 ? 3.494 9.231 6.847 1.00 90.44 85 HIS A O 1
ATOM 651 N N . THR A 1 86 ? 5.594 9.107 7.608 1.00 91.75 86 THR A N 1
ATOM 652 C CA . THR A 1 86 ? 5.231 8.268 8.761 1.00 91.75 86 THR A CA 1
ATOM 653 C C . THR A 1 86 ? 4.418 9.071 9.759 1.00 91.75 86 THR A C 1
ATOM 655 O O . THR A 1 86 ? 3.398 8.585 10.225 1.00 91.75 86 THR A O 1
ATOM 658 N N . THR A 1 87 ? 4.819 10.310 10.047 1.00 90.44 87 THR A N 1
ATOM 659 C CA . THR A 1 87 ? 4.059 11.183 10.950 1.00 90.44 87 THR A CA 1
ATOM 660 C C . THR A 1 87 ? 2.658 11.443 10.407 1.00 90.44 87 THR A C 1
ATOM 662 O O . THR A 1 87 ? 1.696 11.306 11.155 1.00 90.44 87 THR A O 1
ATOM 665 N N . GLU A 1 88 ? 2.536 11.735 9.108 1.00 90.88 88 GLU A N 1
ATOM 666 C CA . GLU A 1 88 ? 1.238 11.933 8.453 1.00 90.88 88 GLU A CA 1
ATOM 667 C C . GLU A 1 88 ? 0.327 10.708 8.628 1.00 90.88 88 GLU A C 1
ATOM 669 O O . GLU A 1 88 ? -0.837 10.835 9.000 1.00 90.88 88 GLU A O 1
ATOM 674 N N . MET A 1 89 ? 0.868 9.508 8.403 1.00 91.44 89 MET A N 1
ATOM 675 C CA . MET A 1 89 ? 0.104 8.267 8.499 1.00 91.44 89 MET A CA 1
ATOM 676 C C . MET A 1 89 ? -0.284 7.912 9.939 1.00 91.44 89 MET A C 1
ATOM 678 O O . MET A 1 89 ? -1.416 7.503 10.181 1.00 91.44 89 MET A O 1
ATOM 682 N N . LEU A 1 90 ? 0.629 8.068 10.901 1.00 90.44 90 LEU A N 1
ATOM 683 C CA . LEU A 1 90 ? 0.333 7.801 12.312 1.00 90.44 90 LEU A CA 1
ATOM 684 C C . LEU A 1 90 ? -0.715 8.783 12.853 1.00 90.44 90 LEU A C 1
ATOM 686 O O . LEU A 1 90 ? -1.628 8.365 13.558 1.00 90.44 90 LEU A O 1
ATOM 690 N N . HIS A 1 91 ? -0.643 10.058 12.459 1.00 88.56 91 HIS A N 1
ATOM 691 C CA . HIS A 1 91 ? -1.650 11.056 12.822 1.00 88.56 91 HIS A CA 1
ATOM 692 C C . HIS A 1 91 ? -3.034 10.703 12.257 1.00 88.56 91 HIS A C 1
ATOM 694 O O . HIS A 1 91 ? -4.012 10.693 12.999 1.00 88.56 91 HIS A O 1
ATOM 700 N N . LEU A 1 92 ? -3.105 10.310 10.977 1.00 88.12 92 LEU A N 1
ATOM 701 C CA . LEU A 1 92 ? -4.348 9.856 10.343 1.00 88.12 92 LEU A CA 1
ATOM 702 C C . LEU A 1 92 ? -4.990 8.680 11.098 1.00 88.12 92 LEU A C 1
ATOM 704 O O . LEU A 1 92 ? -6.206 8.646 11.282 1.00 88.12 92 LEU A O 1
ATOM 708 N N . LEU A 1 93 ? -4.178 7.718 11.549 1.00 87.12 93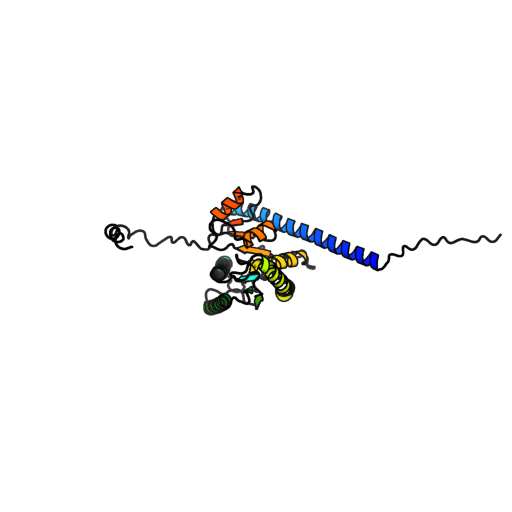 LEU A N 1
ATOM 709 C CA . LEU A 1 93 ? -4.660 6.568 12.317 1.00 87.12 93 LEU A CA 1
ATOM 710 C C . LEU A 1 93 ? -5.229 6.972 13.680 1.00 87.12 93 LEU A C 1
ATOM 712 O O . LEU A 1 93 ? -6.261 6.433 14.078 1.00 87.12 93 LEU A O 1
ATOM 716 N N . SER A 1 94 ? -4.604 7.929 14.372 1.00 83.69 94 SER A N 1
ATOM 717 C CA . SER A 1 94 ? -5.154 8.483 15.615 1.00 83.69 94 SER A CA 1
ATOM 718 C C . SER A 1 94 ? -6.514 9.138 15.385 1.00 83.69 94 SER A C 1
ATOM 720 O O . SER A 1 94 ? -7.449 8.858 16.134 1.00 83.69 94 SER A O 1
ATOM 722 N N . SER A 1 95 ? -6.659 9.934 14.321 1.00 81.69 95 SER A N 1
ATOM 723 C CA . SER A 1 95 ? -7.930 10.589 13.989 1.00 81.69 95 SER A CA 1
ATOM 724 C C . SER A 1 95 ? -9.037 9.587 13.649 1.00 81.69 95 SER A C 1
ATOM 726 O O . SER A 1 95 ? -10.187 9.792 14.028 1.00 81.69 95 SER A O 1
ATOM 728 N N . PHE A 1 96 ? -8.721 8.484 12.957 1.00 77.88 96 PHE A N 1
ATOM 729 C CA . PHE A 1 96 ? -9.710 7.438 12.658 1.00 77.88 96 PHE A CA 1
ATOM 730 C C . PHE A 1 96 ? -10.274 6.793 13.922 1.00 77.88 96 PHE A C 1
ATOM 732 O O . PHE A 1 96 ? -11.481 6.561 14.001 1.00 77.88 96 PHE A O 1
ATOM 739 N N . GLU A 1 97 ? -9.421 6.527 14.908 1.00 73.81 97 GLU A N 1
ATOM 740 C CA . GLU A 1 97 ? -9.844 5.923 16.170 1.00 73.81 97 GLU A CA 1
ATOM 741 C C . GLU A 1 97 ? -10.617 6.918 17.048 1.00 73.81 97 GLU A C 1
ATOM 743 O O . GLU A 1 97 ? -11.622 6.556 17.660 1.00 73.81 97 GLU A O 1
ATOM 748 N N . GLU A 1 98 ? -10.208 8.189 17.065 1.00 73.94 98 GLU A N 1
ATOM 749 C CA . GLU A 1 98 ? -10.924 9.256 17.771 1.00 73.94 98 GLU A CA 1
ATOM 750 C C . GLU A 1 98 ? -12.345 9.433 17.218 1.00 73.94 98 GLU A C 1
ATOM 752 O O . GLU A 1 98 ? -13.324 9.340 17.961 1.00 73.94 98 GLU A O 1
ATOM 757 N N . VAL A 1 99 ? -12.476 9.586 15.895 1.00 70.6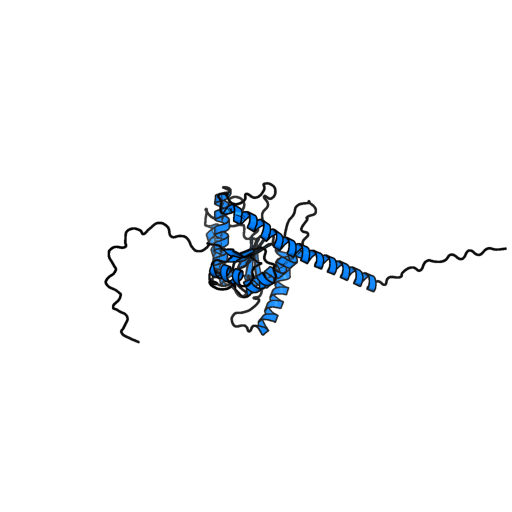9 99 VAL A N 1
ATOM 758 C CA . VAL A 1 99 ? -13.778 9.696 15.219 1.00 70.69 99 VAL A CA 1
ATOM 759 C C . VAL A 1 99 ? -14.621 8.440 15.444 1.00 70.69 99 VAL A C 1
ATOM 761 O O . VAL A 1 99 ? -15.838 8.532 15.623 1.00 70.69 99 VAL A O 1
ATOM 764 N N . GLN A 1 100 ? -14.010 7.254 15.459 1.00 69.31 100 GLN A N 1
ATOM 765 C CA . GLN A 1 100 ? -14.728 6.020 15.764 1.00 69.31 100 GLN A CA 1
ATOM 766 C C . GLN A 1 100 ? -15.269 6.015 17.202 1.00 69.31 100 GLN A C 1
ATOM 768 O O . GLN A 1 100 ? -16.441 5.675 17.405 1.00 69.31 100 GLN A O 1
ATOM 773 N N . THR A 1 101 ? -14.436 6.394 18.173 1.00 67.44 101 THR A N 1
ATOM 774 C CA . THR A 1 101 ? -14.784 6.432 19.600 1.00 67.44 101 THR A CA 1
ATOM 775 C C . THR A 1 101 ? -15.939 7.401 19.847 1.00 67.44 101 THR A C 1
ATOM 777 O O . THR A 1 101 ? -16.905 7.043 20.522 1.00 67.44 101 THR A O 1
ATOM 780 N N . LEU A 1 102 ? -15.892 8.586 19.226 1.00 66.88 102 LEU A N 1
ATOM 781 C CA . LEU A 1 102 ? -16.949 9.596 19.317 1.00 66.88 102 LEU A CA 1
ATOM 782 C C . LEU A 1 102 ? -18.289 9.109 18.751 1.00 66.88 102 LEU A C 1
ATOM 784 O O . LEU A 1 102 ? -19.332 9.353 19.348 1.00 66.88 102 LEU A O 1
ATOM 788 N N . ASN A 1 103 ? -18.273 8.409 17.613 1.00 65.38 103 ASN A N 1
ATOM 789 C CA . ASN A 1 103 ? -19.505 7.976 16.948 1.00 65.38 103 ASN A CA 1
ATOM 790 C C . ASN A 1 103 ? -20.142 6.732 17.577 1.00 65.38 103 ASN A C 1
ATOM 792 O O . ASN A 1 103 ? -21.358 6.567 17.509 1.00 65.38 103 ASN A O 1
ATOM 796 N N . SER A 1 104 ? -19.333 5.827 18.133 1.00 63.50 104 SER A N 1
ATOM 797 C CA . SER A 1 104 ? -19.817 4.509 18.566 1.00 63.50 104 SER A CA 1
ATOM 798 C C . SER A 1 104 ? -20.076 4.434 20.070 1.00 63.50 104 SER A C 1
ATOM 800 O O . SER A 1 104 ? -20.778 3.526 20.504 1.00 63.50 104 SER A O 1
ATOM 802 N N . GLY A 1 105 ? -19.482 5.327 20.876 1.00 59.91 105 GLY A N 1
ATOM 803 C CA . GLY A 1 105 ? -19.532 5.282 22.347 1.00 59.91 105 GLY A CA 1
ATOM 804 C C . GLY A 1 105 ? -18.888 4.033 22.976 1.00 59.91 105 GLY A C 1
ATOM 805 O O . GLY A 1 105 ? -18.746 3.957 24.192 1.00 59.91 105 GLY A O 1
ATOM 806 N N . ASP A 1 106 ? -18.485 3.065 22.151 1.00 60.38 106 ASP A N 1
ATOM 807 C CA . ASP A 1 106 ? -17.882 1.794 22.517 1.00 60.38 106 ASP A CA 1
ATOM 808 C C . ASP A 1 106 ? -16.385 1.811 22.186 1.00 60.38 106 ASP A C 1
ATOM 810 O O . ASP A 1 106 ? -15.975 1.836 21.025 1.00 60.38 106 ASP A O 1
ATOM 814 N N . THR A 1 107 ? -15.561 1.788 23.230 1.00 58.12 107 THR A N 1
ATOM 815 C CA . THR A 1 107 ? -14.090 1.749 23.153 1.00 58.12 107 THR A CA 1
ATOM 816 C C . THR A 1 107 ? -13.552 0.312 23.023 1.00 58.12 107 THR A C 1
ATOM 818 O O . THR A 1 107 ? -12.343 0.084 23.062 1.00 58.12 107 THR A O 1
ATOM 821 N N . SER A 1 108 ? -14.423 -0.698 22.930 1.00 56.09 108 SER A N 1
ATOM 822 C CA . SER A 1 108 ? -14.018 -2.097 23.117 1.00 56.09 108 SER A CA 1
ATOM 823 C C . SER A 1 108 ? -13.447 -2.753 21.857 1.00 56.09 108 SER A C 1
ATOM 825 O O . SER A 1 108 ? -12.666 -3.696 21.984 1.00 56.09 108 SER A O 1
ATOM 827 N N . THR A 1 109 ? -13.800 -2.291 20.646 1.00 61.78 109 THR A N 1
ATOM 828 C CA . THR A 1 109 ? -13.344 -2.918 19.387 1.00 61.78 109 THR A CA 1
ATOM 829 C C . THR A 1 109 ? -13.114 -1.907 18.256 1.00 61.78 109 THR A C 1
ATOM 831 O O . THR A 1 109 ? -14.061 -1.403 17.654 1.00 61.78 109 THR A O 1
ATOM 834 N N . SER A 1 110 ? -11.849 -1.677 17.885 1.00 72.31 110 SER A N 1
ATOM 835 C CA . SER A 1 110 ? -11.505 -0.876 16.698 1.00 72.31 110 SER A CA 1
ATOM 836 C C . SER A 1 110 ? -12.004 -1.555 15.413 1.00 72.31 110 SER A C 1
ATOM 838 O O . SER A 1 110 ? -11.853 -2.766 15.228 1.00 72.31 110 SER A O 1
ATOM 840 N N . MET A 1 111 ? -12.599 -0.792 14.491 1.00 79.00 111 MET A N 1
ATOM 841 C CA . MET A 1 111 ? -13.133 -1.337 13.235 1.00 79.00 111 MET A CA 1
ATOM 842 C C . MET A 1 111 ? -12.027 -1.777 12.277 1.00 79.00 111 MET A C 1
ATOM 844 O O . MET A 1 111 ? -12.277 -2.614 11.410 1.00 79.00 111 MET A O 1
ATOM 848 N N . TYR A 1 112 ? -10.815 -1.244 12.429 1.00 84.69 112 TYR A N 1
ATOM 849 C CA . TYR A 1 112 ? -9.689 -1.451 11.518 1.00 84.69 112 TYR A CA 1
ATOM 850 C C . TYR A 1 112 ? -8.642 -2.411 12.099 1.00 84.69 112 TYR A C 1
ATOM 852 O O . TYR A 1 112 ? -7.439 -2.180 12.000 1.00 84.69 112 TYR A O 1
ATOM 860 N N . THR A 1 113 ? -9.103 -3.506 12.712 1.00 83.44 113 THR A N 1
ATOM 861 C CA . THR A 1 113 ? -8.249 -4.547 13.304 1.00 83.44 113 THR A CA 1
ATOM 862 C C . THR A 1 113 ? -8.321 -5.881 12.529 1.00 83.44 113 THR A C 1
ATOM 864 O O . THR A 1 113 ? -9.359 -6.203 11.939 1.00 83.44 113 THR A O 1
ATOM 867 N N . PRO A 1 114 ? -7.251 -6.701 12.510 1.00 87.19 114 PRO A N 1
ATOM 868 C CA . PRO A 1 114 ? -5.889 -6.385 12.953 1.00 87.19 114 PRO A CA 1
ATOM 869 C C . PRO A 1 114 ? -5.214 -5.338 12.064 1.00 87.19 114 PRO A C 1
ATOM 871 O O . PRO A 1 114 ? -5.489 -5.276 10.860 1.00 87.19 114 PRO A O 1
ATOM 874 N N . LEU A 1 115 ? -4.333 -4.541 12.679 1.00 90.50 115 LEU A N 1
ATOM 875 C CA . LEU A 1 115 ? -3.537 -3.521 12.006 1.00 90.50 115 LEU A CA 1
ATOM 876 C C . LEU A 1 115 ? -2.097 -4.018 11.842 1.00 90.50 115 LEU A C 1
ATOM 878 O O . LEU A 1 115 ? -1.409 -4.313 12.821 1.00 90.50 115 LEU A O 1
ATOM 882 N N . SER A 1 116 ? -1.643 -4.126 10.597 1.00 93.88 116 SER A N 1
ATOM 883 C CA . SER A 1 116 ? -0.259 -4.479 10.269 1.00 93.88 116 SER A CA 1
ATOM 884 C C . SER A 1 116 ? 0.431 -3.322 9.556 1.00 93.88 116 SER A C 1
ATOM 886 O O . SER A 1 116 ? -0.206 -2.596 8.791 1.00 93.88 116 SER A O 1
ATOM 888 N N . TYR A 1 117 ? 1.744 -3.201 9.730 1.00 94.75 117 TYR A N 1
ATOM 889 C CA . TYR A 1 117 ? 2.539 -2.147 9.104 1.00 94.75 117 TYR A CA 1
ATOM 890 C C . TYR A 1 117 ? 3.561 -2.709 8.121 1.00 94.75 117 TYR A C 1
ATOM 892 O O . TYR A 1 117 ? 4.110 -3.794 8.315 1.00 94.75 117 TYR A O 1
ATOM 900 N N . ILE A 1 118 ? 3.847 -1.945 7.073 1.00 95.00 118 ILE A N 1
ATOM 901 C CA . ILE A 1 118 ? 4.999 -2.142 6.198 1.00 95.00 118 ILE A CA 1
ATOM 902 C C . ILE A 1 118 ? 5.917 -0.938 6.330 1.00 95.00 118 ILE A C 1
ATOM 904 O O . ILE A 1 118 ? 5.475 0.204 6.221 1.00 95.00 118 ILE A O 1
ATOM 908 N N . VAL A 1 119 ? 7.203 -1.212 6.505 1.00 93.94 119 VAL A N 1
ATOM 909 C CA . VAL A 1 119 ? 8.281 -0.223 6.547 1.00 93.94 119 VAL A CA 1
ATOM 910 C C . VAL A 1 119 ? 9.338 -0.584 5.513 1.00 93.94 119 VAL A C 1
ATOM 912 O O . VAL A 1 119 ? 9.512 -1.749 5.149 1.00 93.94 119 VAL A O 1
ATOM 915 N N . ALA A 1 120 ? 10.071 0.411 5.030 1.00 91.56 120 ALA A N 1
ATOM 916 C CA . ALA A 1 120 ? 11.264 0.145 4.242 1.00 91.56 120 ALA A CA 1
ATOM 917 C C . ALA A 1 120 ? 12.372 -0.456 5.128 1.00 91.56 120 ALA A C 1
ATOM 919 O O . ALA A 1 120 ? 12.589 -0.002 6.247 1.00 91.56 120 ALA A O 1
ATOM 920 N N . SER A 1 121 ? 13.115 -1.443 4.623 1.00 88.88 121 SER A N 1
ATOM 921 C CA . SER A 1 121 ? 14.178 -2.128 5.379 1.00 88.88 121 SER A CA 1
ATOM 922 C C . SER A 1 121 ? 15.303 -1.195 5.829 1.00 88.88 121 SER A C 1
ATOM 924 O O . SER A 1 121 ? 15.926 -1.427 6.857 1.00 88.88 121 SER A O 1
ATOM 926 N N . THR A 1 122 ? 15.548 -0.129 5.071 1.00 86.06 122 THR A N 1
ATOM 927 C CA . THR A 1 122 ? 16.550 0.905 5.362 1.00 86.06 122 THR A CA 1
ATOM 928 C C . THR A 1 122 ? 15.985 2.074 6.182 1.00 86.06 122 THR A C 1
ATOM 930 O O . THR A 1 122 ? 16.654 3.087 6.353 1.00 86.06 122 THR A O 1
ATOM 933 N N . ASP A 1 123 ? 14.743 1.986 6.666 1.00 86.25 123 ASP A N 1
ATOM 934 C CA . ASP A 1 123 ? 14.033 3.078 7.339 1.00 86.25 123 ASP A CA 1
ATOM 935 C C . ASP A 1 123 ? 13.861 2.843 8.845 1.00 86.25 123 ASP A C 1
ATOM 937 O O . ASP A 1 123 ? 12.772 2.570 9.354 1.00 86.25 123 ASP A O 1
ATOM 941 N N . THR A 1 124 ? 14.967 2.964 9.576 1.00 86.94 124 THR A N 1
ATOM 942 C CA . THR A 1 124 ? 14.993 2.815 11.039 1.00 86.94 124 THR A CA 1
ATOM 943 C C . THR A 1 124 ? 14.208 3.914 11.754 1.00 86.94 124 THR A C 1
ATOM 945 O O . THR A 1 124 ? 13.615 3.673 12.804 1.00 86.94 124 THR A O 1
ATOM 948 N N . THR A 1 125 ? 14.142 5.117 11.176 1.00 87.50 125 THR A N 1
ATOM 949 C CA .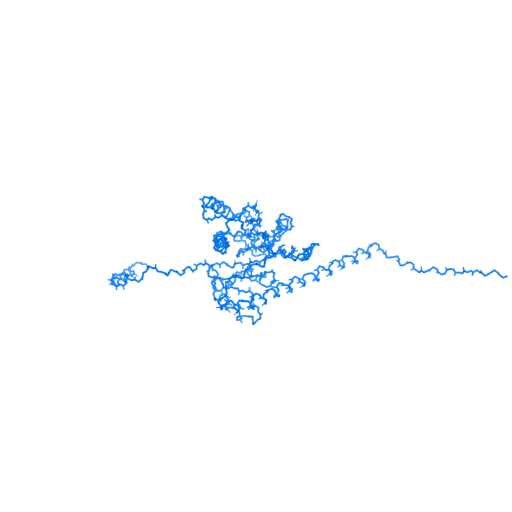 THR A 1 125 ? 13.407 6.250 11.752 1.00 87.50 125 THR A CA 1
ATOM 950 C C . THR A 1 125 ? 11.916 5.952 11.874 1.00 87.50 125 THR A C 1
ATOM 952 O O . THR A 1 125 ? 11.331 6.209 12.925 1.00 87.50 125 THR A O 1
ATOM 955 N N . SER A 1 126 ? 11.301 5.384 10.834 1.00 89.50 126 SER A N 1
ATOM 956 C CA . SER A 1 126 ? 9.874 5.043 10.857 1.00 89.50 126 SER A CA 1
ATOM 957 C C . SER A 1 126 ? 9.561 3.921 11.847 1.00 89.50 126 SER A C 1
ATOM 959 O O . SER A 1 126 ? 8.534 3.977 12.517 1.00 89.50 126 SER A O 1
ATOM 961 N N . ILE A 1 127 ? 10.472 2.953 12.009 1.00 89.44 127 ILE A N 1
ATOM 962 C CA . ILE A 1 127 ? 10.354 1.887 13.019 1.00 89.44 127 ILE A CA 1
ATOM 963 C C . ILE A 1 127 ? 10.360 2.481 14.432 1.00 89.44 127 ILE A C 1
ATOM 965 O O . ILE A 1 127 ? 9.479 2.173 15.230 1.00 89.44 127 ILE A O 1
ATOM 969 N N . ASN A 1 128 ? 11.308 3.373 14.729 1.00 89.56 128 ASN A N 1
ATOM 970 C CA . ASN A 1 128 ? 11.401 4.007 16.045 1.00 89.56 128 ASN A CA 1
ATOM 971 C C . ASN A 1 128 ? 10.180 4.890 16.344 1.00 89.56 128 ASN A C 1
ATOM 973 O O . ASN A 1 128 ? 9.686 4.900 17.469 1.00 89.56 128 ASN A O 1
ATOM 977 N N . ARG A 1 129 ? 9.663 5.607 15.338 1.00 89.94 129 ARG A N 1
ATOM 978 C CA . ARG A 1 129 ? 8.436 6.409 15.478 1.00 89.94 129 ARG A CA 1
ATOM 979 C C . ARG A 1 129 ? 7.207 5.547 15.724 1.00 89.94 129 ARG A C 1
ATOM 981 O O . ARG A 1 129 ? 6.401 5.910 16.571 1.00 89.94 129 ARG A O 1
ATOM 988 N N . LEU A 1 130 ? 7.083 4.421 15.023 1.00 90.00 130 LEU A N 1
ATOM 989 C CA . LEU A 1 130 ? 6.007 3.464 15.262 1.00 90.00 130 LEU A CA 1
ATOM 990 C C . LEU A 1 130 ? 6.078 2.908 16.691 1.00 90.00 130 LEU A C 1
ATOM 992 O O . LEU A 1 130 ? 5.080 2.931 17.397 1.00 90.00 130 LEU A O 1
ATOM 996 N N . ALA A 1 131 ? 7.265 2.511 17.158 1.00 88.19 131 ALA A N 1
ATOM 997 C CA . ALA A 1 131 ? 7.440 2.025 18.526 1.00 88.19 131 ALA A CA 1
ATOM 998 C C . ALA A 1 131 ? 7.070 3.085 19.581 1.00 88.19 131 ALA A C 1
ATOM 1000 O O . ALA A 1 131 ? 6.388 2.775 20.556 1.00 88.19 131 ALA A O 1
ATOM 1001 N N . ALA A 1 132 ? 7.475 4.343 19.380 1.00 87.56 132 ALA A N 1
ATOM 1002 C CA . ALA A 1 132 ? 7.094 5.446 20.263 1.00 87.56 132 ALA A CA 1
ATOM 1003 C C . ALA A 1 132 ? 5.578 5.714 20.235 1.00 87.56 132 ALA A C 1
ATOM 1005 O O . ALA A 1 132 ? 4.971 5.996 21.266 1.00 87.56 132 ALA A O 1
ATOM 1006 N N . PHE A 1 133 ? 4.954 5.599 19.064 1.00 85.62 133 PHE A N 1
ATOM 1007 C CA . PHE A 1 133 ? 3.513 5.741 18.892 1.00 85.62 133 PHE A CA 1
ATOM 1008 C C . PHE A 1 133 ? 2.728 4.637 19.610 1.00 85.62 133 PHE A C 1
ATOM 1010 O O . PHE A 1 133 ? 1.770 4.938 20.324 1.00 85.62 133 PHE A O 1
ATOM 1017 N N . ASP A 1 134 ? 3.175 3.385 19.503 1.00 84.62 134 ASP A N 1
ATOM 1018 C CA . ASP A 1 134 ? 2.572 2.251 20.207 1.00 84.62 134 ASP A CA 1
ATOM 1019 C C . ASP A 1 134 ? 2.699 2.411 21.733 1.00 84.62 134 ASP A C 1
ATOM 1021 O O . ASP A 1 134 ? 1.729 2.192 22.460 1.00 84.62 134 ASP A O 1
ATOM 1025 N N . GLN A 1 135 ? 3.855 2.873 22.229 1.00 83.62 135 GLN A N 1
ATOM 1026 C CA . GLN A 1 135 ? 4.067 3.154 23.657 1.00 83.62 135 GLN A CA 1
ATOM 1027 C C . GLN A 1 135 ? 3.172 4.288 24.171 1.00 83.62 135 GLN A C 1
ATOM 1029 O O . GLN A 1 135 ? 2.514 4.142 25.202 1.00 83.62 135 GLN A O 1
ATOM 1034 N N . ASN A 1 136 ? 3.112 5.408 23.448 1.00 80.62 136 ASN A N 1
ATOM 1035 C CA . ASN A 1 136 ? 2.270 6.547 23.820 1.00 80.62 136 ASN A CA 1
ATOM 1036 C C . ASN A 1 136 ? 0.789 6.164 23.857 1.00 80.62 136 ASN A C 1
ATOM 1038 O O . ASN A 1 136 ? 0.051 6.610 24.736 1.00 80.62 136 ASN A O 1
ATOM 1042 N N . THR A 1 137 ? 0.369 5.304 22.934 1.00 75.00 137 THR A N 1
ATOM 1043 C CA . THR A 1 137 ? -0.999 4.792 22.883 1.00 75.00 137 THR A CA 1
ATOM 1044 C C . THR A 1 137 ? -1.283 3.843 24.040 1.00 75.00 137 THR A C 1
ATOM 1046 O O . THR A 1 137 ? -2.303 3.988 24.703 1.00 75.00 137 THR A O 1
ATOM 1049 N N . ALA A 1 138 ? -0.376 2.910 24.344 1.00 73.94 138 ALA A N 1
ATOM 1050 C CA . ALA A 1 138 ? -0.543 1.992 25.470 1.00 73.94 138 ALA A CA 1
ATOM 1051 C C . ALA A 1 138 ? -0.675 2.731 26.816 1.00 73.94 138 ALA A C 1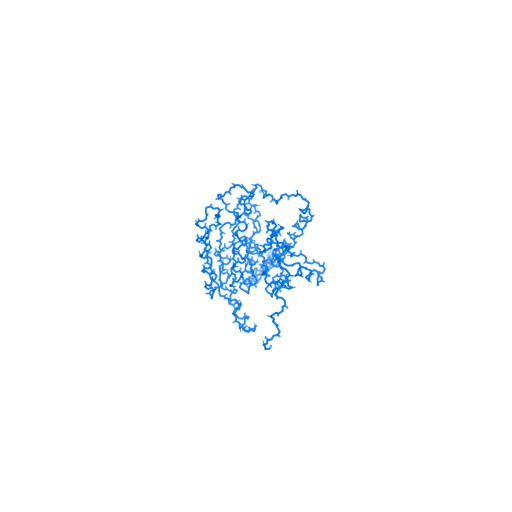
ATOM 1053 O O . ALA A 1 138 ? -1.443 2.310 27.680 1.00 73.94 138 ALA A O 1
ATOM 1054 N N . ASN A 1 139 ? 0.033 3.853 26.967 1.00 71.06 139 ASN A N 1
ATOM 1055 C CA . ASN A 1 139 ? -0.017 4.698 28.161 1.00 71.06 139 ASN A CA 1
ATOM 1056 C C . ASN A 1 139 ? -1.235 5.640 28.196 1.00 71.06 139 ASN A C 1
ATOM 1058 O O . ASN A 1 139 ? -1.569 6.180 29.252 1.00 71.06 139 ASN A O 1
ATOM 1062 N N . SER A 1 140 ? -1.908 5.852 27.064 1.00 66.56 140 SER A N 1
ATOM 1063 C CA . SER A 1 140 ? -3.047 6.761 26.956 1.00 66.56 140 SER A CA 1
ATOM 1064 C C . SER A 1 140 ? -4.358 6.028 27.230 1.00 66.56 140 SER A C 1
ATOM 1066 O O . SER A 1 140 ? -4.840 5.250 26.413 1.00 66.56 140 SER A O 1
ATOM 1068 N N . SER A 1 141 ? -5.019 6.337 28.348 1.00 58.41 141 SER A N 1
ATOM 1069 C CA . SER A 1 141 ? -6.343 5.776 28.672 1.00 58.41 141 SER A CA 1
ATOM 1070 C C . SER A 1 141 ? -7.454 6.198 27.698 1.00 58.41 141 SER A C 1
ATOM 1072 O O . SER A 1 141 ? -8.488 5.535 27.634 1.00 58.41 141 SER A O 1
ATOM 1074 N N . LYS A 1 142 ? -7.238 7.282 26.937 1.00 56.25 142 LYS A N 1
ATOM 1075 C CA . LYS A 1 142 ? -8.202 7.870 25.991 1.00 56.25 142 LYS A CA 1
ATOM 1076 C C . LYS A 1 142 ? -8.102 7.338 24.556 1.00 56.25 142 LYS A C 1
ATOM 1078 O O . LYS A 1 142 ? -9.071 7.471 23.821 1.00 56.25 142 LYS A O 1
ATOM 1083 N N . LEU A 1 143 ? -6.968 6.760 24.150 1.00 56.66 143 LEU A N 1
ATOM 1084 C CA . LEU A 1 143 ? -6.737 6.310 22.774 1.00 56.66 143 LEU A CA 1
ATOM 1085 C C . LEU A 1 143 ? -6.300 4.845 22.793 1.00 56.66 143 LEU A C 1
ATOM 1087 O O . LEU A 1 143 ? -5.154 4.544 23.104 1.00 56.66 143 LEU A O 1
ATOM 1091 N N . ARG A 1 144 ? -7.207 3.923 22.463 1.00 58.75 144 ARG A N 1
ATOM 1092 C CA . ARG A 1 144 ? -6.873 2.506 22.273 1.00 58.75 144 ARG A CA 1
ATOM 1093 C C . ARG A 1 144 ? -6.806 2.211 20.783 1.00 58.75 144 ARG A C 1
ATOM 1095 O O . ARG A 1 144 ? -7.811 1.859 20.184 1.00 58.75 144 ARG A O 1
ATOM 1102 N N . LEU A 1 145 ? -5.629 2.361 20.180 1.00 62.59 145 LEU A N 1
ATOM 1103 C CA . LEU A 1 145 ? -5.459 1.997 18.772 1.00 62.59 145 LEU A CA 1
ATOM 1104 C C . LEU A 1 145 ? -5.766 0.511 18.527 1.00 62.59 145 LEU A C 1
ATOM 1106 O O . LEU A 1 145 ? -5.618 -0.320 19.435 1.00 62.59 145 LEU A O 1
ATOM 1110 N N . PRO A 1 146 ? -6.129 0.148 17.283 1.00 62.16 146 PRO A N 1
ATOM 1111 C CA . PRO A 1 146 ? -6.276 -1.243 16.899 1.00 62.16 146 PRO A CA 1
ATOM 1112 C C . PRO A 1 146 ? -4.992 -2.015 17.200 1.00 62.16 146 PRO A C 1
ATOM 1114 O O . PRO A 1 146 ? -3.893 -1.575 16.869 1.00 62.16 146 PRO A O 1
ATOM 1117 N N . LYS A 1 147 ? -5.154 -3.195 17.808 1.00 66.69 147 LYS A N 1
ATOM 1118 C CA . LYS A 1 147 ? -4.050 -4.082 18.185 1.00 66.69 147 LYS A CA 1
ATOM 1119 C C . LYS A 1 147 ? -3.066 -4.247 17.020 1.00 66.69 147 LYS A C 1
ATOM 1121 O O . LYS A 1 147 ? -3.438 -4.781 15.968 1.00 66.69 147 LYS A O 1
ATOM 1126 N N . HIS A 1 148 ? -1.831 -3.792 17.238 1.00 81.31 148 HIS A N 1
ATOM 1127 C CA . HIS A 1 148 ? -0.701 -4.015 16.342 1.00 81.31 148 HIS A CA 1
ATOM 1128 C C . HIS A 1 148 ? -0.448 -5.519 16.227 1.00 81.31 148 HIS A C 1
ATOM 1130 O O . HIS A 1 148 ? -0.203 -6.197 17.222 1.00 81.31 148 HIS A O 1
ATOM 1136 N N . ASP A 1 149 ? -0.591 -6.048 15.014 1.00 84.94 149 ASP A N 1
ATOM 1137 C CA . ASP A 1 149 ? -0.460 -7.482 14.735 1.00 84.94 149 ASP A CA 1
ATOM 1138 C C . ASP A 1 149 ? 0.968 -7.834 14.313 1.00 84.94 149 ASP A C 1
ATOM 1140 O O . ASP A 1 149 ? 1.589 -8.744 14.856 1.00 84.94 149 ASP A O 1
ATOM 1144 N N . ALA A 1 150 ? 1.507 -7.093 13.342 1.00 90.69 150 ALA A N 1
ATOM 1145 C CA . ALA A 1 150 ? 2.846 -7.326 12.820 1.00 90.69 150 ALA A CA 1
ATOM 1146 C C . ALA A 1 150 ? 3.392 -6.111 12.064 1.00 90.69 150 ALA A C 1
ATOM 1148 O O . ALA A 1 150 ? 2.643 -5.356 11.439 1.00 90.69 150 ALA A O 1
ATOM 1149 N N . THR A 1 151 ? 4.719 -5.988 12.046 1.00 93.88 151 THR A N 1
ATOM 1150 C CA . THR A 1 151 ? 5.455 -5.062 11.175 1.00 93.88 151 THR A CA 1
ATOM 1151 C C . THR A 1 151 ? 6.326 -5.857 10.210 1.00 93.88 151 THR A C 1
ATOM 1153 O O . THR A 1 151 ? 7.067 -6.749 10.620 1.00 93.88 151 THR A O 1
ATOM 1156 N N . TYR A 1 152 ? 6.254 -5.528 8.921 1.00 94.81 152 TYR A N 1
ATOM 1157 C CA . TYR A 1 152 ? 7.030 -6.169 7.865 1.00 94.81 152 TYR A CA 1
ATOM 1158 C C . TYR A 1 152 ? 7.984 -5.170 7.214 1.00 94.81 152 TYR A C 1
ATOM 1160 O O . TYR A 1 152 ? 7.570 -4.102 6.769 1.00 94.81 152 TYR A O 1
ATOM 1168 N N . ALA A 1 153 ? 9.256 -5.539 7.106 1.00 94.25 153 ALA A N 1
ATOM 1169 C CA . ALA A 1 153 ? 10.237 -4.767 6.359 1.00 94.25 153 ALA A CA 1
ATOM 1170 C C . ALA A 1 153 ? 10.270 -5.217 4.892 1.00 94.25 153 ALA A C 1
ATOM 1172 O O . ALA A 1 153 ? 10.333 -6.418 4.620 1.00 94.25 153 ALA A O 1
ATOM 1173 N N . ILE A 1 154 ? 10.256 -4.268 3.953 1.00 93.81 154 ILE A N 1
ATOM 1174 C CA . ILE A 1 154 ? 10.448 -4.535 2.519 1.00 93.81 154 ILE A CA 1
ATOM 1175 C C . ILE A 1 154 ? 11.605 -3.715 1.939 1.00 93.81 154 ILE A C 1
ATOM 1177 O O . ILE A 1 154 ? 11.848 -2.597 2.399 1.00 93.81 154 ILE A O 1
ATOM 1181 N N . PRO A 1 155 ? 12.310 -4.218 0.909 1.00 92.12 155 PRO A N 1
ATOM 1182 C CA . PRO A 1 155 ? 13.321 -3.437 0.203 1.00 92.12 155 PRO A CA 1
ATOM 1183 C C . PRO A 1 155 ? 12.712 -2.158 -0.378 1.00 92.12 155 PRO A C 1
ATOM 1185 O O . PRO A 1 155 ? 11.606 -2.196 -0.931 1.00 92.12 155 PRO A O 1
ATOM 1188 N N . ARG A 1 156 ? 13.426 -1.028 -0.310 1.00 87.25 156 ARG A N 1
ATOM 1189 C CA . ARG A 1 156 ? 12.977 0.194 -0.991 1.00 87.25 156 ARG A CA 1
ATOM 1190 C C . ARG A 1 156 ? 12.949 -0.031 -2.499 1.00 87.25 156 ARG A C 1
ATOM 1192 O O . ARG A 1 156 ? 13.880 -0.584 -3.075 1.00 87.25 156 ARG A O 1
ATOM 1199 N N . ALA A 1 157 ? 11.888 0.448 -3.146 1.00 85.94 157 ALA A N 1
ATOM 1200 C CA . ALA A 1 157 ? 11.784 0.404 -4.603 1.00 85.94 157 ALA A CA 1
ATOM 1201 C C . ALA A 1 157 ? 12.858 1.283 -5.271 1.00 85.94 157 ALA A C 1
ATOM 1203 O O . ALA A 1 157 ? 13.438 0.911 -6.289 1.00 85.94 157 ALA A O 1
ATOM 1204 N N . ARG A 1 158 ? 13.157 2.434 -4.657 1.00 86.44 158 ARG A N 1
ATOM 1205 C CA . ARG A 1 158 ? 14.221 3.342 -5.077 1.00 86.44 158 ARG A CA 1
ATOM 1206 C C . ARG A 1 158 ? 14.891 3.972 -3.866 1.00 86.44 158 ARG A C 1
ATOM 1208 O O . ARG A 1 158 ? 14.199 4.524 -3.008 1.00 86.44 158 ARG A O 1
ATOM 1215 N N . GLU A 1 159 ? 16.214 3.930 -3.832 1.00 82.44 159 GLU A N 1
ATOM 1216 C CA . GLU A 1 159 ? 17.000 4.615 -2.808 1.00 82.44 159 GLU A CA 1
ATOM 1217 C C . GLU A 1 159 ? 17.181 6.106 -3.125 1.00 82.44 159 GLU A C 1
ATOM 1219 O O . GLU A 1 159 ? 17.083 6.557 -4.273 1.00 82.44 159 GLU A O 1
ATOM 1224 N N . VAL A 1 160 ? 17.417 6.906 -2.085 1.00 79.56 160 VAL A N 1
ATOM 1225 C CA . VAL A 1 160 ? 17.671 8.344 -2.251 1.00 79.56 160 VAL A CA 1
ATOM 1226 C C . VAL A 1 160 ? 18.964 8.524 -3.054 1.00 79.56 160 VAL A C 1
ATOM 1228 O O . VAL A 1 160 ? 19.966 7.879 -2.778 1.00 79.56 160 VAL A O 1
ATOM 1231 N N . GLY A 1 161 ? 18.928 9.361 -4.093 1.00 80.50 161 GLY A N 1
ATOM 1232 C CA . GLY A 1 161 ? 20.061 9.550 -5.011 1.00 80.50 161 GLY A CA 1
ATOM 1233 C C . GLY A 1 161 ? 20.228 8.464 -6.084 1.00 80.50 161 GLY A C 1
ATOM 1234 O O . GLY A 1 161 ? 21.047 8.630 -6.983 1.00 80.50 161 GLY A O 1
ATOM 1235 N N . GLN A 1 162 ? 19.435 7.386 -6.064 1.00 86.44 162 GLN A N 1
ATOM 1236 C CA . GLN A 1 162 ? 19.494 6.361 -7.107 1.00 86.44 162 GLN A CA 1
ATOM 1237 C C . GLN A 1 162 ? 18.937 6.887 -8.439 1.00 86.44 162 GLN A C 1
ATOM 1239 O O . GLN A 1 162 ? 17.859 7.495 -8.479 1.00 86.44 162 GLN A O 1
ATOM 1244 N N . SER A 1 163 ? 19.650 6.594 -9.532 1.00 90.50 163 SER A N 1
ATOM 1245 C CA . SER A 1 163 ? 19.212 6.907 -10.896 1.00 90.50 163 SER A CA 1
ATOM 1246 C C . SER A 1 163 ? 17.882 6.224 -11.246 1.00 90.50 163 SER A C 1
ATOM 1248 O O . SER A 1 163 ? 17.602 5.113 -10.790 1.00 90.50 163 SER A O 1
ATOM 1250 N N . TYR A 1 164 ? 17.079 6.846 -12.114 1.00 85.31 164 TYR A N 1
ATOM 1251 C CA . TYR A 1 164 ? 15.810 6.260 -12.559 1.00 85.31 164 TYR A CA 1
ATOM 1252 C C . TYR A 1 164 ? 15.993 4.915 -13.271 1.00 85.31 164 TYR A C 1
ATOM 1254 O O . TYR A 1 164 ? 15.189 4.010 -13.065 1.00 85.31 164 TYR A O 1
ATOM 1262 N N . PHE A 1 165 ? 17.063 4.743 -14.050 1.00 89.25 165 PHE A N 1
ATOM 1263 C CA . PHE A 1 165 ? 17.309 3.494 -14.769 1.00 89.25 165 PHE A CA 1
ATOM 1264 C C . PHE A 1 165 ? 17.624 2.338 -13.816 1.00 89.25 165 PHE A C 1
ATOM 1266 O O . PHE A 1 165 ? 16.953 1.307 -13.843 1.00 89.25 165 PHE A O 1
ATOM 1273 N N . THR A 1 166 ? 18.583 2.524 -12.902 1.00 88.94 166 THR A N 1
ATOM 1274 C CA . THR A 1 166 ? 18.915 1.482 -11.918 1.00 88.94 166 THR A CA 1
ATOM 1275 C C . THR A 1 166 ? 17.754 1.204 -10.962 1.00 88.94 166 THR A C 1
ATOM 1277 O O . THR A 1 166 ? 17.613 0.077 -10.489 1.00 88.94 166 THR A O 1
ATOM 1280 N N . SER A 1 167 ? 16.874 2.190 -10.737 1.00 89.75 167 SER A N 1
ATOM 1281 C CA . SER A 1 167 ? 15.684 2.022 -9.898 1.00 89.75 167 SER A CA 1
ATOM 1282 C C . SER A 1 167 ? 14.663 1.021 -10.440 1.00 89.75 167 SER A C 1
ATOM 1284 O O . SER A 1 167 ? 13.875 0.481 -9.665 1.00 89.75 167 SER A O 1
ATOM 1286 N N . ILE A 1 168 ? 14.687 0.718 -11.743 1.00 89.81 168 ILE A N 1
ATOM 1287 C CA . ILE A 1 168 ? 13.805 -0.290 -12.347 1.00 89.81 168 ILE A CA 1
ATOM 1288 C C . ILE A 1 168 ? 14.075 -1.663 -11.722 1.00 89.81 168 ILE A C 1
ATOM 1290 O O . ILE A 1 168 ? 13.142 -2.354 -11.311 1.00 89.81 168 ILE A O 1
ATOM 1294 N N . PHE A 1 169 ? 15.350 -2.035 -11.581 1.00 93.06 169 PHE A N 1
ATOM 1295 C CA . PHE A 1 169 ? 15.749 -3.333 -11.036 1.00 93.06 169 PHE A CA 1
ATOM 1296 C C . PHE A 1 169 ? 15.432 -3.457 -9.544 1.00 93.06 169 PHE A C 1
ATOM 1298 O O . PHE A 1 169 ? 14.874 -4.466 -9.114 1.00 93.06 169 PHE A O 1
ATOM 1305 N N . THR A 1 170 ? 15.713 -2.418 -8.752 1.00 91.31 170 THR A N 1
ATOM 1306 C CA . THR A 1 170 ? 15.372 -2.412 -7.318 1.00 91.31 170 THR A CA 1
ATOM 1307 C C . THR A 1 170 ? 13.863 -2.386 -7.092 1.00 91.31 170 THR A C 1
ATOM 1309 O O . THR A 1 170 ? 13.366 -3.047 -6.180 1.00 91.31 170 THR A O 1
ATOM 1312 N N . THR A 1 171 ? 13.109 -1.708 -7.963 1.00 92.12 171 THR A N 1
ATOM 1313 C CA . THR A 1 171 ? 11.642 -1.731 -7.935 1.00 92.12 171 THR A CA 1
ATOM 1314 C C . THR A 1 171 ? 11.117 -3.131 -8.234 1.00 92.12 171 THR A C 1
ATOM 1316 O O . THR A 1 171 ? 10.276 -3.623 -7.487 1.00 92.12 171 THR A O 1
ATOM 1319 N N . LEU A 1 172 ? 11.630 -3.808 -9.266 1.00 93.12 172 LEU A N 1
ATOM 1320 C CA . LEU A 1 172 ? 11.217 -5.174 -9.597 1.00 93.12 172 LEU A CA 1
ATOM 1321 C C . LEU A 1 172 ? 11.533 -6.155 -8.462 1.00 93.12 172 LEU A C 1
ATOM 1323 O O . LEU A 1 172 ? 10.681 -6.960 -8.090 1.00 93.12 172 LEU A O 1
ATOM 1327 N N . TYR A 1 173 ? 12.719 -6.045 -7.861 1.00 94.56 173 TYR A N 1
ATOM 1328 C CA . TYR A 1 173 ? 13.084 -6.839 -6.691 1.00 94.56 173 TYR A CA 1
ATOM 1329 C C . TYR A 1 173 ? 12.125 -6.601 -5.514 1.00 94.56 173 TYR A C 1
ATOM 1331 O O . TYR A 1 173 ? 11.606 -7.553 -4.928 1.00 94.56 173 TYR A O 1
ATOM 1339 N N . SER A 1 174 ? 11.819 -5.334 -5.213 1.00 94.12 174 SER A N 1
ATOM 1340 C CA . SER A 1 174 ? 10.860 -4.965 -4.166 1.00 94.12 174 SER A CA 1
ATOM 1341 C C . SER A 1 174 ? 9.452 -5.497 -4.459 1.00 94.12 174 SER A C 1
ATOM 1343 O O . SER A 1 174 ? 8.791 -6.005 -3.550 1.00 94.12 174 SER A O 1
ATOM 1345 N N . ILE A 1 175 ? 9.008 -5.473 -5.723 1.00 95.19 175 ILE A N 1
ATOM 1346 C CA . ILE A 1 175 ? 7.753 -6.100 -6.160 1.00 95.19 175 ILE A CA 1
ATOM 1347 C C . ILE A 1 175 ? 7.778 -7.586 -5.811 1.00 95.19 175 ILE A C 1
ATOM 1349 O O . ILE A 1 175 ? 6.922 -8.031 -5.053 1.00 95.19 175 ILE A O 1
ATOM 1353 N N . LEU A 1 176 ? 8.756 -8.356 -6.284 1.00 95.62 176 LEU A N 1
ATOM 1354 C CA . LEU A 1 176 ? 8.792 -9.802 -6.038 1.00 95.62 176 LEU A CA 1
ATOM 1355 C C . LEU A 1 176 ? 8.813 -10.139 -4.539 1.00 95.62 176 LEU A C 1
ATOM 1357 O O . LEU A 1 176 ? 8.055 -11.000 -4.093 1.00 95.62 176 LEU A O 1
ATOM 1361 N N . TYR A 1 177 ? 9.607 -9.414 -3.749 1.00 95.38 177 TYR A N 1
ATOM 1362 C CA . TYR A 1 177 ? 9.690 -9.615 -2.302 1.00 95.38 177 TYR A CA 1
ATOM 1363 C C . TYR A 1 177 ? 8.353 -9.331 -1.593 1.00 95.38 177 TYR A C 1
ATOM 1365 O O . TYR A 1 177 ? 7.896 -10.100 -0.743 1.00 95.38 177 TYR A O 1
ATOM 1373 N N . THR A 1 178 ? 7.684 -8.242 -1.977 1.00 96.44 178 THR A N 1
ATOM 1374 C CA . THR A 1 178 ? 6.425 -7.791 -1.361 1.00 96.44 178 THR A CA 1
ATOM 1375 C C . THR A 1 178 ? 5.263 -8.760 -1.616 1.00 96.44 178 THR A C 1
ATOM 1377 O O . THR A 1 178 ? 4.325 -8.820 -0.815 1.00 96.44 178 THR A O 1
ATOM 1380 N N . ALA A 1 179 ? 5.338 -9.573 -2.676 1.00 96.19 179 ALA A N 1
ATOM 1381 C CA . ALA A 1 179 ? 4.303 -10.535 -3.052 1.00 96.19 179 ALA A CA 1
ATOM 1382 C C . ALA A 1 179 ? 3.922 -11.471 -1.897 1.00 96.19 179 ALA A C 1
ATOM 1384 O O . ALA A 1 179 ? 2.747 -11.608 -1.560 1.00 96.19 179 ALA A O 1
ATOM 1385 N N . ASN A 1 180 ? 4.920 -12.080 -1.247 1.00 95.31 180 ASN A N 1
ATOM 1386 C CA . ASN A 1 180 ? 4.709 -13.024 -0.149 1.00 95.31 180 ASN A CA 1
ATOM 1387 C C . ASN A 1 180 ? 4.014 -12.356 1.052 1.00 95.31 180 ASN A C 1
ATOM 1389 O O . ASN A 1 180 ? 3.109 -12.929 1.662 1.00 95.31 180 ASN A O 1
ATOM 1393 N N . ILE A 1 181 ? 4.390 -11.114 1.359 1.00 95.25 181 ILE A N 1
ATOM 1394 C CA . ILE A 1 181 ? 3.830 -10.368 2.488 1.00 95.25 181 ILE A CA 1
ATOM 1395 C C . ILE A 1 181 ? 2.358 -10.044 2.236 1.00 95.25 181 ILE A C 1
ATOM 1397 O O . ILE A 1 181 ? 1.519 -10.305 3.100 1.00 95.25 181 ILE A O 1
ATOM 1401 N N . VAL A 1 182 ? 2.019 -9.520 1.056 1.00 96.06 182 VAL A N 1
ATOM 1402 C CA . VAL A 1 182 ? 0.647 -9.086 0.747 1.00 96.06 182 VAL A CA 1
ATOM 1403 C C . VAL A 1 182 ? -0.274 -10.272 0.453 1.00 96.06 182 VAL A C 1
ATOM 1405 O O . VAL A 1 182 ? -1.382 -10.345 0.991 1.00 96.06 182 VAL A O 1
ATOM 1408 N N . LEU A 1 183 ? 0.175 -11.225 -0.368 1.00 94.50 183 LEU A N 1
ATOM 1409 C CA . LEU A 1 183 ? -0.658 -12.338 -0.822 1.00 94.50 183 LEU A CA 1
ATOM 1410 C C . LEU A 1 183 ? -0.794 -13.462 0.200 1.00 94.50 183 LEU A C 1
ATOM 1412 O O . LEU A 1 183 ? -1.800 -14.164 0.167 1.00 94.50 183 LEU A O 1
ATOM 1416 N N . ILE A 1 184 ? 0.187 -13.675 1.078 1.00 92.31 184 ILE A N 1
ATOM 1417 C CA . ILE A 1 184 ? 0.189 -14.844 1.968 1.00 92.31 184 ILE A CA 1
ATOM 1418 C C . ILE A 1 184 ? 0.059 -14.404 3.422 1.00 92.31 184 ILE A C 1
ATOM 1420 O O . ILE A 1 184 ? -0.902 -14.791 4.081 1.00 92.31 184 ILE A O 1
ATOM 1424 N N . LYS A 1 185 ? 0.975 -13.561 3.912 1.00 92.81 185 LYS A N 1
ATOM 1425 C CA . LYS A 1 185 ? 1.047 -13.225 5.345 1.00 92.81 185 LYS A CA 1
ATOM 1426 C C . LYS A 1 185 ? -0.105 -12.328 5.808 1.00 92.81 185 LYS A C 1
ATOM 1428 O O . LYS A 1 185 ? -0.782 -12.621 6.790 1.00 92.81 185 LYS A O 1
ATOM 1433 N N . THR A 1 186 ? -0.347 -11.232 5.095 1.00 92.50 186 THR A N 1
ATOM 1434 C CA . THR A 1 186 ? -1.281 -10.189 5.550 1.00 92.50 186 THR A CA 1
ATOM 1435 C C . THR A 1 186 ? -2.686 -10.374 4.984 1.00 92.50 186 THR A C 1
ATOM 1437 O O . THR A 1 186 ? -3.648 -10.373 5.754 1.00 92.50 186 THR A O 1
ATOM 1440 N N . ARG A 1 187 ? -2.828 -10.567 3.664 1.00 93.50 187 ARG A N 1
ATOM 1441 C CA . ARG A 1 187 ? -4.115 -10.645 2.939 1.00 93.50 187 ARG A CA 1
ATOM 1442 C C . ARG A 1 187 ? -5.138 -9.584 3.396 1.00 93.50 187 ARG A C 1
ATOM 1444 O O . ARG A 1 187 ? -6.254 -9.945 3.810 1.00 93.50 187 ARG A O 1
ATOM 1451 N N . PRO A 1 188 ? -4.777 -8.289 3.355 1.00 93.94 188 PRO A N 1
ATOM 1452 C CA . PRO A 1 188 ? -5.579 -7.216 3.932 1.00 93.94 188 PRO A CA 1
ATOM 1453 C C . PRO A 1 188 ? -6.885 -6.970 3.172 1.00 93.94 188 PRO A C 1
ATOM 1455 O O . PRO A 1 188 ? -7.020 -7.258 1.978 1.00 93.94 188 PRO A O 1
ATOM 1458 N N . ASP A 1 189 ? -7.862 -6.416 3.881 1.00 92.25 189 ASP A N 1
ATOM 1459 C CA . ASP A 1 189 ? -9.088 -5.881 3.291 1.00 92.25 189 ASP A CA 1
ATOM 1460 C C . ASP A 1 189 ? -8.906 -4.434 2.856 1.00 92.25 189 ASP A C 1
ATOM 1462 O O . ASP A 1 189 ? -9.422 -4.065 1.806 1.00 92.25 189 ASP A O 1
ATOM 1466 N N . LEU A 1 190 ? -8.145 -3.659 3.632 1.00 93.25 190 LEU A N 1
ATOM 1467 C CA . LEU A 1 190 ? -7.833 -2.255 3.399 1.00 93.25 190 LEU A CA 1
ATOM 1468 C C . LEU A 1 190 ? -6.321 -2.028 3.473 1.00 93.25 190 LEU A C 1
ATOM 1470 O O . LEU A 1 190 ? -5.641 -2.582 4.330 1.00 93.25 190 LEU A O 1
ATOM 1474 N N . ILE A 1 191 ? -5.808 -1.211 2.566 1.00 95.69 191 ILE A N 1
ATOM 1475 C CA . ILE A 1 191 ? -4.426 -0.779 2.472 1.00 95.69 191 ILE A CA 1
ATOM 1476 C C . ILE A 1 191 ? -4.421 0.744 2.471 1.00 95.69 191 ILE A C 1
ATOM 1478 O O . ILE A 1 191 ? -5.033 1.356 1.593 1.00 95.69 191 ILE A O 1
ATOM 1482 N N . LEU A 1 192 ? -3.705 1.332 3.425 1.00 95.06 192 LEU A N 1
ATOM 1483 C CA . LEU A 1 192 ? -3.428 2.763 3.483 1.00 95.06 192 LEU A CA 1
ATOM 1484 C C . LEU A 1 192 ? -1.974 2.993 3.074 1.00 95.06 192 LEU A C 1
ATOM 1486 O O . LEU A 1 192 ? -1.055 2.408 3.651 1.00 95.06 192 LEU A O 1
ATOM 1490 N N . ILE A 1 193 ? -1.766 3.818 2.055 1.00 95.06 193 ILE A N 1
ATOM 1491 C CA . ILE A 1 193 ? -0.442 4.115 1.497 1.00 95.06 193 ILE A CA 1
ATOM 1492 C C . ILE A 1 193 ? -0.256 5.620 1.337 1.00 95.06 193 ILE A C 1
ATOM 1494 O O . ILE A 1 193 ? -1.197 6.318 0.976 1.00 95.06 193 ILE A O 1
ATOM 1498 N N . ASN A 1 194 ? 0.967 6.100 1.563 1.00 91.00 194 ASN A N 1
ATOM 1499 C CA . ASN A 1 194 ? 1.359 7.500 1.354 1.00 91.00 194 ASN A CA 1
ATOM 1500 C C . ASN A 1 194 ? 2.398 7.620 0.205 1.00 91.00 194 ASN A C 1
ATOM 1502 O O . ASN A 1 194 ? 2.763 6.621 -0.403 1.00 91.00 194 ASN A O 1
ATOM 1506 N N . GLY A 1 195 ? 2.883 8.809 -0.147 1.00 70.56 195 GLY A N 1
ATOM 1507 C CA . GLY A 1 195 ? 3.654 9.166 -1.344 1.00 70.56 195 GLY A CA 1
ATOM 1508 C C . GLY A 1 195 ? 5.041 8.550 -1.660 1.00 70.56 195 GLY A C 1
ATOM 1509 O O . GLY A 1 195 ? 5.521 8.848 -2.762 1.00 70.56 195 GLY A O 1
ATOM 1510 N N . PRO A 1 196 ? 5.749 7.718 -0.858 1.00 78.44 196 PRO A N 1
ATOM 1511 C CA . PRO A 1 196 ? 7.034 7.163 -1.314 1.00 78.44 196 PRO A CA 1
ATOM 1512 C C . PRO A 1 196 ? 6.907 5.989 -2.299 1.00 78.44 196 PRO A C 1
ATOM 1514 O O . PRO A 1 196 ? 5.895 5.294 -2.374 1.00 78.44 196 PRO A O 1
ATOM 1517 N N . GLY A 1 197 ? 7.999 5.708 -3.023 1.00 82.00 197 GLY A N 1
ATOM 1518 C CA . GLY A 1 197 ? 8.066 4.616 -4.008 1.00 82.00 197 GLY A CA 1
ATOM 1519 C C . GLY A 1 197 ? 7.823 3.214 -3.427 1.00 82.00 197 GLY A C 1
ATOM 1520 O O . GLY A 1 197 ? 7.393 2.321 -4.151 1.00 82.00 197 GLY A O 1
ATOM 1521 N N . THR A 1 198 ? 8.022 3.029 -2.118 1.00 86.88 198 THR A N 1
ATOM 1522 C CA . THR A 1 198 ? 7.738 1.788 -1.370 1.00 86.88 198 THR A CA 1
ATOM 1523 C C . THR A 1 198 ? 6.270 1.351 -1.468 1.00 86.88 198 THR A C 1
ATOM 1525 O O . THR A 1 198 ? 5.960 0.169 -1.347 1.00 86.88 198 THR A O 1
ATOM 1528 N N . CYS A 1 199 ? 5.358 2.283 -1.745 1.00 91.88 199 CYS A N 1
ATOM 1529 C CA . CYS A 1 199 ? 3.927 2.007 -1.825 1.00 91.88 199 CYS A CA 1
ATOM 1530 C C . CYS A 1 199 ? 3.501 1.332 -3.131 1.00 91.88 199 CYS A C 1
ATOM 1532 O O . CYS A 1 199 ? 2.496 0.622 -3.146 1.00 91.88 199 CYS A O 1
ATOM 1534 N N . LEU A 1 200 ? 4.258 1.509 -4.218 1.00 93.25 200 LEU A N 1
ATOM 1535 C CA . LEU A 1 200 ? 3.902 0.946 -5.519 1.00 93.25 200 LEU A CA 1
ATOM 1536 C C . LEU A 1 200 ? 3.916 -0.600 -5.514 1.00 93.25 200 LEU A C 1
ATOM 1538 O O . LEU A 1 200 ? 2.897 -1.180 -5.894 1.00 93.25 200 LEU A O 1
ATOM 1542 N N . PRO A 1 201 ? 4.970 -1.290 -5.023 1.00 94.88 201 PRO A N 1
ATOM 1543 C CA . PRO A 1 201 ? 4.956 -2.745 -4.837 1.00 94.88 201 PRO A CA 1
ATOM 1544 C C . PRO A 1 201 ? 3.746 -3.262 -4.052 1.00 94.88 201 PRO A C 1
ATOM 1546 O O . PRO A 1 201 ? 3.108 -4.236 -4.454 1.00 94.88 201 PRO A O 1
ATOM 1549 N N . VAL A 1 202 ? 3.403 -2.591 -2.950 1.00 95.88 202 VAL A N 1
ATOM 1550 C CA . VAL A 1 202 ? 2.291 -2.989 -2.077 1.00 95.88 202 VAL A CA 1
ATOM 1551 C C .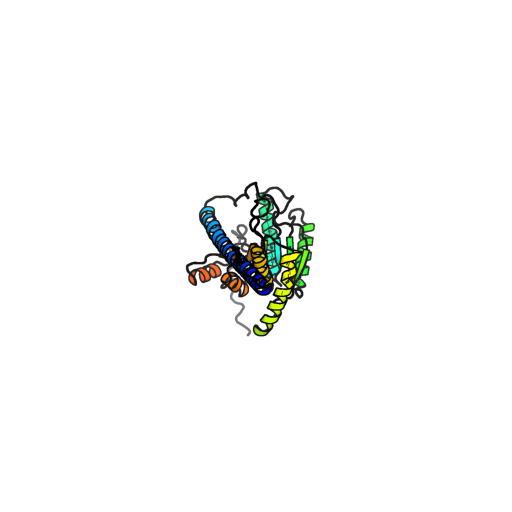 VAL A 1 202 ? 0.951 -2.823 -2.796 1.00 95.88 202 VAL A C 1
ATOM 1553 O O . VAL A 1 202 ? 0.130 -3.740 -2.779 1.00 95.88 202 VAL A O 1
ATOM 1556 N N . ALA A 1 203 ? 0.743 -1.692 -3.476 1.00 95.69 203 ALA A N 1
ATOM 1557 C CA . ALA A 1 203 ? -0.479 -1.412 -4.226 1.00 95.69 203 ALA A CA 1
ATOM 1558 C C . ALA A 1 203 ? -0.705 -2.414 -5.369 1.00 95.69 203 ALA A C 1
ATOM 1560 O O . ALA A 1 203 ? -1.820 -2.905 -5.552 1.00 95.69 203 ALA A O 1
ATOM 1561 N N . LEU A 1 204 ? 0.354 -2.766 -6.107 1.00 95.88 204 LEU A N 1
ATOM 1562 C CA . LEU A 1 204 ? 0.276 -3.749 -7.189 1.00 95.88 204 LEU A CA 1
ATOM 1563 C C . LEU A 1 204 ? -0.170 -5.118 -6.664 1.00 95.88 204 LEU A C 1
ATOM 1565 O O . LEU A 1 204 ? -1.109 -5.708 -7.199 1.00 95.88 204 LEU A O 1
ATOM 1569 N N . TRP A 1 205 ? 0.429 -5.606 -5.574 1.00 96.62 205 TRP A N 1
ATOM 1570 C CA . TRP A 1 205 ? 0.021 -6.891 -5.004 1.00 96.62 205 TRP A CA 1
ATOM 1571 C C . TRP A 1 205 ? -1.326 -6.853 -4.298 1.00 96.62 205 TRP A C 1
ATOM 1573 O O . TRP A 1 205 ? -2.015 -7.869 -4.283 1.00 96.62 205 TRP A O 1
ATOM 1583 N N . ALA A 1 206 ? -1.748 -5.709 -3.762 1.00 95.38 206 ALA A N 1
ATOM 1584 C CA . ALA A 1 206 ? -3.102 -5.542 -3.245 1.00 95.38 206 ALA A CA 1
ATOM 1585 C C . ALA A 1 206 ? -4.148 -5.655 -4.367 1.00 95.38 206 ALA A C 1
ATOM 1587 O O . ALA A 1 206 ? -5.173 -6.321 -4.196 1.00 95.38 206 ALA A O 1
ATOM 1588 N N . PHE A 1 207 ? -3.864 -5.084 -5.541 1.00 95.00 207 PHE A N 1
ATOM 1589 C CA . PHE A 1 207 ? -4.707 -5.252 -6.721 1.00 95.00 207 PHE A CA 1
ATOM 1590 C C . PHE A 1 207 ? -4.735 -6.713 -7.190 1.00 95.00 207 PHE A C 1
ATOM 1592 O O . PHE A 1 207 ? -5.811 -7.275 -7.388 1.00 95.00 207 PHE A O 1
ATOM 1599 N N . VAL A 1 208 ? -3.575 -7.371 -7.284 1.00 95.00 208 VAL A N 1
ATOM 1600 C CA . VAL A 1 208 ? -3.509 -8.802 -7.629 1.00 95.00 208 VAL A CA 1
ATOM 1601 C C . VAL A 1 208 ? -4.262 -9.652 -6.604 1.00 95.00 208 VAL A C 1
ATOM 1603 O O . VAL A 1 208 ? -5.043 -10.518 -6.989 1.00 95.00 208 VAL A O 1
ATOM 1606 N N . LEU A 1 209 ? -4.117 -9.375 -5.304 1.00 94.12 209 LEU A N 1
ATOM 1607 C CA . LEU A 1 209 ? -4.863 -10.053 -4.243 1.00 94.12 209 LEU A CA 1
ATOM 1608 C C . LEU A 1 209 ? -6.367 -9.955 -4.483 1.00 94.12 209 LEU A C 1
ATOM 1610 O O . LEU A 1 209 ? -7.079 -10.943 -4.312 1.00 94.12 209 LEU A O 1
ATOM 1614 N N . ARG A 1 210 ? -6.854 -8.777 -4.874 1.00 91.50 210 ARG A N 1
ATOM 1615 C CA . ARG A 1 210 ? -8.264 -8.559 -5.190 1.00 91.50 210 ARG A CA 1
ATOM 1616 C C . ARG A 1 210 ? -8.712 -9.351 -6.414 1.00 91.50 210 ARG A C 1
ATOM 1618 O O . ARG A 1 210 ? -9.797 -9.923 -6.380 1.00 91.50 210 ARG A O 1
ATOM 1625 N N . VAL A 1 211 ? -7.899 -9.393 -7.468 1.00 91.88 211 VAL A N 1
ATOM 1626 C CA . VAL A 1 211 ? -8.191 -10.170 -8.682 1.00 91.88 211 VAL A CA 1
ATOM 1627 C C . VAL A 1 211 ? -8.265 -11.665 -8.359 1.00 91.88 211 VAL A C 1
ATOM 1629 O O . VAL A 1 211 ? -9.221 -12.326 -8.756 1.00 91.88 211 VAL A O 1
ATOM 1632 N N . LEU A 1 212 ? -7.305 -12.178 -7.585 1.00 90.69 212 LEU A N 1
ATOM 1633 C CA . LEU A 1 212 ? -7.231 -13.589 -7.194 1.00 90.69 212 LEU A CA 1
ATOM 1634 C C . LEU A 1 212 ? -8.260 -13.982 -6.125 1.00 90.69 212 LEU A C 1
ATOM 1636 O O . LEU A 1 212 ? -8.568 -15.161 -5.972 1.00 90.69 212 LEU A O 1
ATOM 1640 N N . SER A 1 213 ? -8.784 -13.023 -5.360 1.00 85.69 213 SER A N 1
ATOM 1641 C CA . SER A 1 213 ? -9.769 -13.305 -4.316 1.00 85.69 213 SER A CA 1
ATOM 1642 C C . SER A 1 213 ? -11.191 -13.340 -4.898 1.00 85.69 213 SER A C 1
ATOM 1644 O O . SER A 1 213 ? -11.620 -12.396 -5.576 1.00 85.69 213 SER A O 1
ATOM 1646 N N . PRO A 1 214 ? -11.981 -14.388 -4.607 1.00 71.69 214 PRO A N 1
ATOM 1647 C CA . PRO A 1 214 ? -13.402 -14.398 -4.929 1.00 71.69 214 PRO A CA 1
ATOM 1648 C C . PRO A 1 214 ? -14.117 -13.238 -4.217 1.00 71.69 214 PRO A C 1
ATOM 1650 O O . PRO A 1 214 ? -13.997 -13.074 -3.007 1.00 71.69 214 PRO A O 1
ATOM 1653 N N . THR A 1 215 ? -14.877 -12.419 -4.954 1.00 63.03 215 THR A N 1
ATOM 1654 C CA . THR A 1 215 ? -15.708 -11.335 -4.370 1.00 63.03 215 THR A CA 1
ATOM 1655 C C . THR A 1 215 ? -16.883 -11.914 -3.579 1.00 63.03 215 THR A C 1
ATOM 1657 O O . THR A 1 215 ? -17.424 -11.256 -2.691 1.00 63.03 215 THR A O 1
ATOM 1660 N N . ILE A 1 216 ? -17.271 -13.149 -3.902 1.00 56.56 216 ILE A N 1
ATOM 1661 C CA . ILE A 1 216 ? -18.343 -13.905 -3.266 1.00 56.56 216 ILE A CA 1
ATOM 1662 C C . ILE A 1 216 ? -17.669 -15.022 -2.470 1.00 56.56 216 ILE A C 1
ATOM 1664 O O . ILE A 1 216 ? -17.052 -15.909 -3.057 1.00 56.56 216 ILE A O 1
ATOM 1668 N N . ASN A 1 217 ? -17.747 -14.961 -1.141 1.00 54.00 217 ASN A N 1
ATOM 1669 C CA . ASN A 1 217 ? -17.368 -16.102 -0.310 1.00 54.00 217 ASN A CA 1
ATOM 1670 C C . ASN A 1 217 ? -18.451 -17.188 -0.388 1.00 54.00 217 ASN A C 1
ATOM 1672 O O . ASN A 1 217 ? -19.620 -16.877 -0.605 1.00 54.00 217 ASN A O 1
ATOM 1676 N N . ILE A 1 218 ? -18.068 -18.440 -0.118 1.00 50.78 218 ILE A N 1
ATOM 1677 C CA . ILE A 1 218 ? -18.950 -19.627 -0.068 1.00 50.78 218 ILE A CA 1
ATOM 1678 C C . ILE A 1 218 ? -20.182 -19.401 0.838 1.00 50.78 218 ILE A C 1
ATOM 1680 O O . ILE A 1 218 ? -21.247 -19.947 0.590 1.00 50.78 218 ILE A O 1
ATOM 1684 N N . SER A 1 219 ? -20.079 -18.520 1.838 1.00 55.22 219 SER A N 1
ATOM 1685 C CA . SER A 1 219 ? -21.183 -18.118 2.726 1.00 55.22 219 SER A CA 1
ATOM 1686 C C . SER A 1 219 ? -22.096 -17.002 2.177 1.00 55.22 219 SER A C 1
ATOM 1688 O O . SER A 1 219 ? -22.792 -16.357 2.956 1.00 55.22 219 SER A O 1
ATOM 1690 N N . GLY A 1 220 ? -22.034 -16.665 0.884 1.00 53.88 220 GLY A N 1
ATOM 1691 C CA . GLY A 1 220 ? -22.876 -15.637 0.246 1.00 53.88 220 GLY A CA 1
ATOM 1692 C C . GLY A 1 220 ? -22.560 -14.177 0.620 1.00 53.88 220 GLY A C 1
ATOM 1693 O O . GLY A 1 220 ? -23.124 -13.252 0.037 1.00 53.88 220 GLY A O 1
ATOM 1694 N N . LYS A 1 221 ? -21.634 -13.925 1.556 1.00 55.75 221 LYS A N 1
ATOM 1695 C CA . LYS A 1 221 ? -21.233 -12.565 1.958 1.00 55.75 221 LYS A CA 1
ATOM 1696 C C . LYS A 1 221 ? -20.203 -11.978 0.990 1.00 55.75 221 LYS A C 1
ATOM 1698 O O . LYS A 1 221 ? -19.144 -12.568 0.764 1.00 55.75 221 LYS A O 1
ATOM 1703 N N . ARG A 1 222 ? -20.471 -10.769 0.478 1.00 63.16 222 ARG A N 1
ATOM 1704 C CA . ARG A 1 222 ? -19.502 -9.985 -0.305 1.00 63.16 222 ARG A CA 1
ATOM 1705 C C . ARG A 1 222 ? -18.360 -9.526 0.608 1.00 63.16 222 ARG A C 1
ATOM 1707 O O . ARG A 1 222 ? -18.573 -8.754 1.541 1.00 63.16 222 ARG A O 1
ATOM 1714 N N . ARG A 1 223 ? -17.134 -9.997 0.366 1.00 70.44 223 ARG A N 1
ATOM 1715 C CA . ARG A 1 223 ? -15.918 -9.446 0.989 1.00 70.44 223 ARG A CA 1
ATOM 1716 C C . ARG A 1 223 ? -14.943 -9.085 -0.114 1.00 70.44 223 ARG A C 1
ATOM 1718 O O . ARG A 1 223 ? -14.466 -9.955 -0.832 1.00 70.44 223 ARG A O 1
ATOM 1725 N N . THR A 1 224 ? -14.630 -7.803 -0.219 1.00 76.88 224 THR A N 1
ATOM 1726 C CA . THR A 1 224 ? -13.620 -7.329 -1.161 1.00 76.88 224 THR A CA 1
ATOM 1727 C C . THR A 1 224 ? -12.301 -7.190 -0.423 1.00 76.88 224 THR A C 1
ATOM 1729 O O . THR A 1 224 ? -12.191 -6.391 0.503 1.00 76.88 224 THR A O 1
ATOM 1732 N N . LYS A 1 225 ? -11.316 -7.993 -0.827 1.00 87.31 225 LYS A N 1
ATOM 1733 C CA . LYS A 1 225 ? -9.927 -7.869 -0.380 1.00 87.31 225 LYS A CA 1
ATOM 1734 C C . LYS A 1 225 ? -9.213 -6.772 -1.168 1.00 87.31 225 LYS A C 1
ATOM 1736 O O . LYS A 1 225 ? -9.613 -6.440 -2.287 1.00 87.31 225 LYS A O 1
ATOM 1741 N N . GLY A 1 226 ? -8.144 -6.235 -0.593 1.00 91.12 226 GLY A N 1
ATOM 1742 C CA . GLY A 1 226 ? -7.243 -5.346 -1.314 1.00 91.12 226 GLY A CA 1
ATOM 1743 C C . GLY A 1 226 ? -7.830 -3.977 -1.660 1.00 91.12 226 GLY A C 1
ATOM 1744 O O . GLY A 1 226 ? -7.627 -3.524 -2.779 1.00 91.12 226 GLY A O 1
ATOM 1745 N N . LYS A 1 227 ? -8.630 -3.343 -0.784 1.00 91.81 227 LYS A N 1
ATOM 1746 C CA . LYS A 1 227 ? -8.982 -1.915 -0.925 1.00 91.81 227 LYS A CA 1
ATOM 1747 C C . LYS A 1 227 ? -7.777 -1.034 -0.735 1.00 91.81 227 LYS A C 1
ATOM 1749 O O . LYS A 1 227 ? -7.063 -1.225 0.227 1.00 91.81 227 LYS A O 1
ATOM 1754 N N . ILE A 1 228 ? -7.548 -0.107 -1.654 1.00 93.88 228 ILE A N 1
ATOM 1755 C CA . ILE A 1 228 ? -6.360 0.738 -1.655 1.00 93.88 228 ILE A CA 1
ATOM 1756 C C . ILE A 1 228 ? -6.817 2.185 -1.537 1.00 93.88 228 ILE A C 1
ATOM 1758 O O . ILE A 1 228 ? -7.475 2.708 -2.437 1.00 93.88 228 ILE A O 1
ATOM 1762 N N . VAL A 1 229 ? -6.433 2.829 -0.443 1.00 93.31 229 VAL A N 1
ATOM 1763 C CA . VAL A 1 229 ? -6.576 4.270 -0.248 1.00 93.31 229 VAL A CA 1
ATOM 1764 C C . VAL A 1 229 ? -5.181 4.868 -0.289 1.00 93.31 229 VAL A C 1
ATOM 1766 O O . VAL A 1 229 ? -4.313 4.507 0.509 1.00 93.31 229 VAL A O 1
ATOM 1769 N N . PHE A 1 230 ? -4.959 5.747 -1.258 1.00 93.50 230 PHE A N 1
ATOM 1770 C CA . PHE A 1 230 ? -3.724 6.506 -1.364 1.00 93.50 230 PHE A CA 1
ATOM 1771 C C . PHE A 1 230 ? -3.924 7.891 -0.779 1.00 93.50 230 PHE A C 1
ATOM 1773 O O . PHE A 1 230 ? -4.850 8.589 -1.169 1.00 93.50 230 PHE A O 1
ATOM 1780 N N . ILE A 1 231 ? -3.055 8.271 0.146 1.00 92.12 231 ILE A N 1
ATOM 1781 C CA . ILE A 1 231 ? -3.026 9.583 0.772 1.00 92.12 231 ILE A CA 1
ATOM 1782 C C . ILE A 1 231 ? -1.798 10.298 0.235 1.00 92.12 231 ILE A C 1
ATOM 1784 O O . ILE A 1 231 ? -0.666 9.884 0.479 1.00 92.12 231 ILE A O 1
ATOM 1788 N N . GLU A 1 232 ? -2.015 11.332 -0.564 1.00 91.69 232 GLU A N 1
ATOM 1789 C CA . GLU A 1 232 ? -0.914 12.160 -1.024 1.00 91.69 232 GLU A CA 1
ATOM 1790 C C . GLU A 1 232 ? -0.313 12.925 0.157 1.00 91.69 232 GLU A C 1
ATOM 1792 O O . GLU A 1 232 ? -1.010 13.280 1.099 1.00 91.69 232 GLU A O 1
ATOM 1797 N N . SER A 1 233 ? 0.990 13.182 0.109 1.00 89.19 233 SER A N 1
ATOM 1798 C CA . SER A 1 233 ? 1.660 13.892 1.195 1.00 89.19 233 SER A CA 1
ATOM 1799 C C . SER A 1 233 ? 1.239 15.350 1.281 1.00 89.19 233 SER A C 1
ATOM 1801 O O . SER A 1 233 ? 1.040 16.019 0.262 1.00 89.19 233 SER A O 1
ATOM 1803 N N . PHE A 1 234 ? 1.221 15.877 2.503 1.00 86.50 234 PHE A N 1
ATOM 1804 C CA . PHE A 1 234 ? 0.924 17.275 2.783 1.00 86.50 234 PHE A CA 1
ATOM 1805 C C . PHE A 1 234 ? 1.880 18.228 2.057 1.00 86.50 234 PHE A C 1
ATOM 1807 O O . PHE A 1 234 ? 1.485 19.303 1.626 1.00 86.50 234 PHE A O 1
ATOM 1814 N N . CYS A 1 235 ? 3.126 17.825 1.803 1.00 86.44 235 CYS A N 1
ATOM 1815 C CA . CYS A 1 235 ? 4.084 18.665 1.082 1.00 86.44 235 CYS A CA 1
ATOM 1816 C C . CYS A 1 235 ? 3.758 18.841 -0.418 1.00 86.44 235 CYS A C 1
ATOM 1818 O O . CYS A 1 235 ? 4.437 19.596 -1.121 1.00 86.44 235 CYS A O 1
ATOM 1820 N N . ARG A 1 236 ? 2.765 18.126 -0.962 1.00 86.56 236 ARG A N 1
ATOM 1821 C CA . ARG A 1 236 ? 2.371 18.212 -2.374 1.00 86.56 236 ARG A CA 1
ATOM 1822 C C . ARG A 1 236 ? 1.223 19.192 -2.562 1.00 86.56 236 ARG A C 1
ATOM 1824 O O . ARG A 1 236 ? 0.077 18.801 -2.712 1.00 86.56 236 ARG A O 1
ATOM 1831 N N . VAL A 1 237 ? 1.584 20.470 -2.628 1.00 85.31 237 VAL A N 1
ATOM 1832 C CA . VAL A 1 237 ? 0.639 21.589 -2.776 1.00 85.31 237 VAL A CA 1
ATOM 1833 C C . VAL A 1 237 ? 0.096 21.778 -4.194 1.00 85.31 237 VAL A C 1
ATOM 1835 O O . VAL A 1 237 ? -1.048 22.156 -4.370 1.00 85.31 237 VAL A O 1
ATOM 1838 N N . LYS A 1 238 ? 0.913 21.527 -5.227 1.00 82.94 238 LYS A N 1
ATOM 1839 C CA . LYS A 1 238 ? 0.575 21.890 -6.619 1.00 82.94 238 LYS A CA 1
ATOM 1840 C C . LYS A 1 238 ? 0.312 20.696 -7.522 1.00 82.94 238 LYS A C 1
ATOM 1842 O O . LYS A 1 238 ? -0.495 20.775 -8.429 1.00 82.94 238 LYS A O 1
ATOM 1847 N N . THR A 1 239 ? 1.028 19.590 -7.344 1.00 85.81 239 THR A N 1
ATOM 1848 C CA . THR A 1 239 ? 0.882 18.424 -8.228 1.00 85.81 239 THR A CA 1
ATOM 1849 C C . THR A 1 239 ? 1.014 17.133 -7.443 1.00 85.81 239 THR A C 1
ATOM 1851 O O . THR A 1 239 ? 1.746 17.088 -6.452 1.00 85.81 239 THR A O 1
ATOM 1854 N N . LEU A 1 240 ? 0.361 16.077 -7.934 1.00 86.50 240 LEU A N 1
ATOM 1855 C CA . LEU A 1 240 ? 0.536 14.725 -7.416 1.00 86.50 240 LEU A CA 1
ATOM 1856 C C . LEU A 1 240 ? 2.000 14.277 -7.504 1.00 86.50 240 LEU A C 1
ATOM 1858 O O . LEU A 1 240 ? 2.720 14.575 -8.469 1.00 86.50 240 LEU A O 1
ATOM 1862 N N . SER A 1 241 ? 2.417 13.489 -6.518 1.00 89.50 241 SER A N 1
ATOM 1863 C CA . SER A 1 241 ? 3.681 12.763 -6.551 1.00 89.50 241 SER A CA 1
ATOM 1864 C C . SER A 1 241 ? 3.742 11.825 -7.761 1.00 89.50 241 SER A C 1
ATOM 1866 O O . SER A 1 241 ? 2.725 11.431 -8.335 1.00 89.50 241 SER A O 1
ATOM 1868 N N . LEU A 1 242 ? 4.953 11.419 -8.159 1.00 88.00 242 LEU A N 1
ATOM 1869 C CA . LEU A 1 242 ? 5.114 10.431 -9.230 1.00 88.00 242 LEU A CA 1
ATOM 1870 C C . LEU A 1 242 ? 4.364 9.129 -8.901 1.00 88.00 242 LEU A C 1
ATOM 1872 O O . LEU A 1 242 ? 3.683 8.583 -9.766 1.00 88.00 242 LEU A O 1
ATOM 1876 N N . THR A 1 243 ? 4.439 8.679 -7.646 1.00 89.94 243 THR A N 1
ATOM 1877 C CA . THR A 1 243 ? 3.687 7.526 -7.137 1.00 89.94 243 THR A CA 1
ATOM 1878 C C . THR A 1 243 ? 2.183 7.735 -7.310 1.00 89.94 243 THR A C 1
ATOM 1880 O O . THR A 1 243 ? 1.527 6.896 -7.924 1.00 89.94 243 THR A O 1
ATOM 1883 N N . GLY A 1 244 ? 1.649 8.876 -6.857 1.00 89.44 244 GLY A N 1
ATOM 1884 C CA . GLY A 1 244 ? 0.236 9.229 -7.007 1.00 89.44 244 GLY A CA 1
ATOM 1885 C C . GLY A 1 244 ? -0.213 9.236 -8.470 1.00 89.44 244 GLY A C 1
ATOM 1886 O O . GLY A 1 244 ? -1.218 8.615 -8.812 1.00 89.44 244 GLY A O 1
ATOM 1887 N N . LYS A 1 245 ? 0.587 9.824 -9.370 1.00 88.31 245 LYS A N 1
ATOM 1888 C CA . LYS A 1 245 ? 0.326 9.829 -10.821 1.00 88.31 245 LYS A CA 1
ATOM 1889 C C . LYS A 1 245 ? 0.297 8.422 -11.419 1.00 88.31 245 LYS A C 1
ATOM 1891 O O . LYS A 1 245 ? -0.554 8.144 -12.261 1.00 88.31 245 LYS A O 1
ATOM 1896 N N . ILE A 1 246 ? 1.215 7.539 -11.019 1.00 90.25 246 ILE A N 1
ATOM 1897 C CA . ILE A 1 246 ? 1.247 6.144 -11.489 1.00 90.25 246 ILE A CA 1
ATOM 1898 C C . ILE A 1 246 ? -0.010 5.408 -11.022 1.00 90.25 246 ILE A C 1
ATOM 1900 O O . ILE A 1 246 ? -0.718 4.825 -11.841 1.00 90.25 246 ILE A O 1
ATOM 1904 N N . LEU A 1 247 ? -0.316 5.470 -9.726 1.00 89.81 247 LEU A N 1
ATOM 1905 C CA . LEU A 1 247 ? -1.472 4.794 -9.137 1.00 89.81 247 LEU A CA 1
ATOM 1906 C C . LEU A 1 247 ? -2.797 5.281 -9.734 1.00 89.81 247 LEU A C 1
ATOM 1908 O O . LEU A 1 247 ? -3.681 4.473 -10.032 1.00 89.81 247 LEU A O 1
ATOM 1912 N N . TRP A 1 248 ? -2.899 6.588 -9.977 1.00 85.38 248 TRP A N 1
ATOM 1913 C CA . TRP A 1 248 ? -4.031 7.198 -10.660 1.00 85.38 248 TRP A CA 1
ATOM 1914 C C . TRP A 1 248 ? -4.177 6.685 -12.098 1.00 85.38 248 TRP A C 1
ATOM 1916 O O . TRP A 1 248 ? -5.250 6.209 -12.473 1.00 85.38 248 TRP A O 1
ATOM 1926 N N . LYS A 1 249 ? -3.093 6.687 -12.891 1.00 87.44 249 LYS A N 1
ATOM 1927 C CA . LYS A 1 249 ? -3.109 6.185 -14.279 1.00 87.44 249 LYS A CA 1
ATOM 1928 C C . LYS A 1 249 ? -3.463 4.700 -14.371 1.00 87.44 249 LYS A C 1
ATOM 1930 O O . LYS A 1 249 ? -4.180 4.312 -15.288 1.00 87.44 249 LYS A O 1
ATOM 1935 N N . LEU A 1 250 ? -2.990 3.882 -13.430 1.00 88.50 250 LEU A N 1
ATOM 1936 C CA . LEU A 1 250 ? -3.278 2.444 -13.383 1.00 88.50 250 LEU A CA 1
ATOM 1937 C C . LEU A 1 250 ? -4.721 2.126 -12.955 1.00 88.50 250 LEU A C 1
ATOM 1939 O O . LEU A 1 250 ? -5.168 0.997 -13.133 1.00 88.50 250 LEU A O 1
ATOM 1943 N N . ARG A 1 251 ? -5.456 3.098 -12.397 1.00 87.56 251 ARG A N 1
ATOM 1944 C CA . ARG A 1 251 ? -6.836 2.943 -11.898 1.00 87.56 251 ARG A CA 1
ATOM 1945 C C . ARG A 1 251 ? -7.010 1.834 -10.848 1.00 87.56 251 ARG A C 1
ATOM 1947 O O . ARG A 1 251 ? -8.097 1.275 -10.716 1.00 87.56 251 ARG A O 1
ATOM 1954 N N . ILE A 1 252 ? -5.964 1.540 -10.074 1.00 89.31 252 ILE A N 1
ATOM 1955 C CA . ILE A 1 252 ? -5.983 0.462 -9.069 1.00 89.31 252 ILE A CA 1
ATOM 1956 C C . ILE A 1 252 ? -6.368 0.929 -7.661 1.00 89.31 252 ILE A C 1
ATOM 1958 O O . ILE A 1 252 ? -6.880 0.125 -6.886 1.00 89.31 252 ILE A O 1
ATOM 1962 N N . CYS A 1 253 ? -6.157 2.206 -7.323 1.00 89.88 253 CYS A N 1
ATOM 1963 C CA . CYS A 1 253 ? -6.611 2.773 -6.049 1.00 89.88 253 CYS A CA 1
ATOM 1964 C C . CYS A 1 253 ? -8.128 2.878 -6.026 1.00 89.88 253 CYS A C 1
ATOM 1966 O O . CYS A 1 253 ? -8.694 3.234 -7.048 1.00 89.88 253 CYS A O 1
ATOM 1968 N N . ASP A 1 254 ? -8.785 2.623 -4.898 1.00 88.25 254 ASP A N 1
ATOM 1969 C CA . ASP A 1 254 ? -10.216 2.891 -4.717 1.00 88.25 254 ASP A CA 1
ATOM 1970 C C . ASP A 1 254 ? -10.464 4.370 -4.408 1.00 88.25 254 ASP A C 1
ATOM 1972 O O . ASP A 1 254 ? -11.438 4.929 -4.899 1.00 88.25 254 ASP A O 1
ATOM 1976 N N . LEU A 1 255 ? -9.554 5.004 -3.665 1.00 87.06 255 LEU A N 1
ATOM 1977 C CA . LEU A 1 255 ? -9.645 6.409 -3.275 1.00 87.06 255 LEU A CA 1
ATOM 1978 C C . LEU A 1 255 ? -8.257 7.056 -3.265 1.00 87.06 255 LEU A C 1
ATOM 1980 O O . LEU A 1 255 ? -7.282 6.428 -2.845 1.00 87.06 255 LEU A O 1
ATOM 1984 N N . ILE A 1 256 ? -8.184 8.300 -3.733 1.00 87.81 256 ILE A N 1
ATOM 1985 C CA . ILE A 1 256 ? -7.001 9.159 -3.642 1.00 87.81 256 ILE A CA 1
ATOM 1986 C C . ILE A 1 256 ? -7.391 10.369 -2.795 1.00 87.81 256 ILE A C 1
ATOM 1988 O O . ILE A 1 256 ? -8.292 11.118 -3.160 1.00 87.81 256 ILE A O 1
ATOM 1992 N N . LEU A 1 257 ? -6.731 10.546 -1.661 1.00 87.50 257 LEU A N 1
ATOM 1993 C CA . LEU A 1 257 ? -6.910 11.679 -0.767 1.00 87.50 257 LEU A CA 1
ATOM 1994 C C . LEU A 1 257 ? -5.792 12.689 -1.018 1.00 87.50 257 LEU A C 1
ATOM 1996 O O . LEU A 1 257 ? -4.626 12.309 -1.124 1.00 87.50 257 LEU A O 1
ATOM 2000 N N . VAL A 1 258 ? -6.151 13.963 -1.125 1.00 87.19 258 VAL A N 1
ATOM 2001 C CA . VAL A 1 258 ? -5.222 15.088 -1.269 1.00 87.19 258 VAL A CA 1
ATOM 2002 C C . VAL A 1 258 ? -5.559 16.166 -0.256 1.00 87.19 258 VAL A C 1
ATOM 2004 O O . VAL A 1 258 ? -6.716 16.342 0.099 1.00 87.19 258 VAL A O 1
ATOM 2007 N N . HIS A 1 259 ? -4.555 16.912 0.184 1.00 85.12 259 HIS A N 1
ATOM 2008 C CA . HIS A 1 259 ? -4.751 17.974 1.172 1.00 85.12 259 HIS A CA 1
ATOM 2009 C C . HIS A 1 259 ? -5.059 19.339 0.548 1.00 85.12 259 HIS A C 1
ATOM 2011 O O . HIS A 1 259 ? -5.663 20.180 1.196 1.00 85.12 259 HIS A O 1
ATOM 2017 N N . TRP A 1 260 ? -4.650 19.564 -0.704 1.00 83.25 260 TRP A N 1
ATOM 2018 C CA . TRP A 1 260 ? -4.657 20.893 -1.317 1.00 83.25 260 TRP A CA 1
ATOM 2019 C C . TRP A 1 260 ? -5.624 20.978 -2.501 1.00 83.25 260 TRP A C 1
ATOM 2021 O O . TRP A 1 260 ? -5.580 20.108 -3.387 1.00 83.25 260 TRP A O 1
ATOM 2031 N N . PRO A 1 261 ? -6.483 22.014 -2.558 1.00 78.81 261 PRO A N 1
ATOM 2032 C CA . PRO A 1 261 ? -7.450 22.180 -3.637 1.00 78.81 261 PRO A CA 1
ATOM 2033 C C . PRO A 1 261 ? -6.778 22.408 -4.994 1.00 78.81 261 PRO A C 1
ATOM 2035 O O . PRO A 1 261 ? -7.322 21.988 -6.011 1.00 78.81 261 PRO A O 1
ATOM 2038 N N . GLU A 1 262 ? -5.579 22.986 -5.037 1.00 80.31 262 GLU A N 1
ATOM 2039 C CA . GLU A 1 262 ? -4.840 23.256 -6.271 1.00 80.31 262 GLU A CA 1
ATOM 2040 C C . GLU A 1 262 ? -4.458 21.963 -7.003 1.00 80.31 262 GLU A C 1
ATOM 2042 O O . GLU A 1 262 ? -4.576 21.882 -8.226 1.00 80.31 262 GLU A O 1
ATOM 2047 N N . VAL A 1 263 ? -4.065 20.913 -6.267 1.00 75.88 263 VAL A N 1
ATOM 2048 C CA . VAL A 1 263 ? -3.802 19.582 -6.849 1.00 75.88 263 VAL A CA 1
ATOM 2049 C C . VAL A 1 263 ? -5.077 19.023 -7.473 1.00 75.88 263 VAL A C 1
ATOM 2051 O O . VAL A 1 263 ? -5.054 18.434 -8.554 1.00 75.88 263 VAL A O 1
ATOM 2054 N N . LEU A 1 264 ? -6.202 19.218 -6.787 1.00 71.31 264 LEU A N 1
ATOM 2055 C CA . LEU A 1 264 ? -7.508 18.765 -7.236 1.00 71.31 264 LEU A CA 1
ATOM 2056 C C . LEU A 1 264 ? -7.993 19.525 -8.470 1.00 71.31 264 LEU A C 1
ATOM 2058 O O . LEU A 1 264 ? -8.572 18.917 -9.369 1.00 71.31 264 LEU A O 1
ATOM 2062 N N . GLN A 1 265 ? -7.734 20.826 -8.531 1.00 67.88 265 GLN A N 1
ATOM 2063 C CA . GLN A 1 265 ? -8.100 21.683 -9.647 1.00 67.88 265 GLN A CA 1
ATOM 2064 C C . GLN A 1 265 ? -7.283 21.360 -10.903 1.00 67.88 265 GLN A C 1
ATOM 2066 O O . GLN A 1 265 ? -7.872 21.098 -11.949 1.00 67.88 265 GLN A O 1
ATOM 2071 N N . LEU A 1 266 ? -5.956 21.261 -10.787 1.00 64.75 266 LEU A N 1
ATOM 2072 C CA . LEU A 1 266 ? -5.077 20.957 -11.921 1.00 64.75 266 LEU A CA 1
ATOM 2073 C C . LEU A 1 266 ? -5.405 19.607 -12.573 1.00 64.75 266 LEU A C 1
ATOM 2075 O O . LEU A 1 266 ? -5.436 19.490 -13.796 1.00 64.75 266 LEU A O 1
ATOM 2079 N N . GLU A 1 267 ? -5.712 18.580 -11.779 1.00 65.50 267 GLU A N 1
ATOM 2080 C CA . GLU A 1 267 ? -6.084 17.272 -12.332 1.00 65.50 267 GLU A CA 1
ATOM 2081 C C . GLU A 1 267 ? -7.503 17.269 -12.937 1.00 65.50 267 GLU A C 1
ATOM 2083 O O . GLU A 1 267 ? -7.750 16.570 -13.923 1.00 65.50 267 GLU A O 1
ATOM 2088 N N . ARG A 1 268 ? -8.434 18.081 -12.406 1.00 65.12 268 ARG A N 1
ATOM 2089 C CA . ARG A 1 268 ? -9.780 18.271 -12.987 1.00 65.12 268 ARG A CA 1
ATOM 2090 C C . ARG A 1 268 ? -9.730 18.999 -14.330 1.00 65.12 268 ARG A C 1
ATOM 2092 O O . ARG A 1 268 ? -10.492 18.646 -15.227 1.00 65.12 268 ARG A O 1
ATOM 2099 N N . GLU A 1 269 ? -8.845 19.980 -14.464 1.00 56.16 269 GLU A N 1
ATOM 2100 C CA . GLU A 1 269 ? -8.659 20.767 -15.686 1.00 56.16 269 GLU A CA 1
ATOM 2101 C C . GLU A 1 269 ? -7.947 19.965 -16.784 1.00 56.16 269 GLU A C 1
ATOM 2103 O O . GLU A 1 269 ? -8.309 20.066 -17.954 1.00 56.16 269 GLU A O 1
ATOM 2108 N N . MET A 1 270 ? -6.989 19.100 -16.427 1.00 54.69 270 MET A N 1
ATOM 2109 C CA . MET A 1 270 ? -6.258 18.302 -17.417 1.00 54.69 270 MET A CA 1
ATOM 2110 C C . MET A 1 270 ? -7.066 17.146 -18.024 1.00 54.69 270 MET A C 1
ATOM 2112 O O . MET A 1 270 ? -6.718 16.696 -19.118 1.00 54.69 270 MET A O 1
ATOM 2116 N N . LYS A 1 271 ? -8.107 16.625 -17.354 1.00 56.34 271 LYS A N 1
ATOM 2117 C CA . LYS A 1 271 ? -8.975 15.561 -17.898 1.00 56.34 271 LYS A CA 1
ATOM 2118 C C . LYS A 1 271 ? -10.401 15.667 -17.358 1.00 56.34 271 LYS A C 1
ATOM 2120 O O . LYS A 1 271 ? -10.677 15.249 -16.235 1.00 56.34 271 LYS A O 1
ATOM 2125 N N . ALA A 1 272 ? -11.320 16.110 -18.216 1.00 42.22 272 ALA A N 1
ATOM 2126 C CA . ALA A 1 272 ? -12.728 16.387 -17.917 1.00 42.22 272 ALA A CA 1
ATOM 2127 C C . ALA A 1 272 ? -13.566 15.223 -17.321 1.00 42.22 272 ALA A C 1
ATOM 2129 O O . ALA A 1 272 ? -14.714 15.445 -16.947 1.00 42.22 272 ALA A O 1
ATOM 2130 N N . GLU A 1 273 ? -13.037 14.002 -17.172 1.00 47.97 273 GLU A N 1
ATOM 2131 C CA . GLU A 1 273 ? -13.851 12.818 -16.845 1.00 47.97 273 GLU A CA 1
ATOM 2132 C C . GLU A 1 273 ? -13.437 11.979 -15.624 1.00 47.97 273 GLU A C 1
ATOM 2134 O O . GLU A 1 273 ? -14.156 11.040 -15.289 1.00 47.97 273 GLU A O 1
ATOM 2139 N N . GLN A 1 274 ? -12.349 12.259 -14.894 1.00 50.28 274 GLN A N 1
ATOM 2140 C CA . GLN A 1 274 ? -11.913 11.325 -13.829 1.00 50.28 274 GLN A CA 1
ATOM 2141 C C . GLN A 1 274 ? -11.660 11.965 -12.466 1.00 50.28 274 GLN A C 1
ATOM 2143 O O . GLN A 1 274 ? -10.525 12.178 -12.046 1.00 50.28 274 GLN A O 1
ATOM 2148 N N . LYS A 1 275 ? -12.752 12.187 -11.730 1.00 56.62 275 LYS A N 1
ATOM 2149 C CA . LYS A 1 275 ? -12.769 12.736 -10.366 1.00 56.62 275 LYS A CA 1
ATOM 2150 C C . LYS A 1 275 ? -12.735 11.617 -9.312 1.00 56.62 275 LYS A C 1
ATOM 2152 O O . LYS A 1 275 ? -13.759 11.335 -8.710 1.00 56.62 275 LYS A O 1
ATOM 2157 N N . LYS A 1 276 ? -11.558 11.012 -9.104 1.00 63.34 276 LYS A N 1
ATOM 2158 C CA . LYS A 1 276 ? -11.294 9.985 -8.067 1.00 63.34 276 LYS A CA 1
ATOM 2159 C C . LYS A 1 276 ? -10.484 10.508 -6.874 1.00 63.34 276 LYS A C 1
ATOM 2161 O O . LYS A 1 276 ? -9.774 9.763 -6.198 1.00 63.34 276 LYS A O 1
ATOM 2166 N N . MET A 1 277 ? -10.489 11.822 -6.707 1.00 67.56 277 MET A N 1
ATOM 2167 C CA . MET A 1 277 ? -9.601 12.517 -5.796 1.00 67.56 277 MET A CA 1
ATOM 2168 C C . MET A 1 277 ? -10.432 13.388 -4.868 1.00 67.56 277 MET A C 1
ATOM 2170 O O . MET A 1 277 ? -11.267 14.161 -5.344 1.00 67.56 277 MET A O 1
ATOM 2174 N N . MET A 1 278 ? -10.230 13.209 -3.569 1.00 67.94 278 MET A N 1
ATOM 2175 C CA . MET A 1 278 ? -10.995 13.861 -2.512 1.00 67.94 278 MET A CA 1
ATOM 2176 C C . MET A 1 278 ? -10.075 14.764 -1.700 1.00 67.94 278 MET A C 1
ATOM 2178 O O . MET A 1 278 ? -8.943 14.381 -1.400 1.00 67.94 278 MET A O 1
ATOM 2182 N N . LEU A 1 279 ? -10.572 15.954 -1.366 1.00 65.00 279 LEU A N 1
ATOM 2183 C CA . LEU A 1 279 ? -9.880 16.878 -0.479 1.00 65.00 279 LEU A CA 1
ATOM 2184 C C . LEU A 1 279 ? -10.057 16.420 0.973 1.00 65.00 279 LEU A C 1
ATOM 2186 O O . LEU A 1 279 ? -11.160 16.038 1.361 1.00 65.00 279 LEU A O 1
ATOM 2190 N N . ILE A 1 280 ? -8.988 16.459 1.761 1.00 70.12 280 ILE A N 1
ATOM 2191 C CA . ILE A 1 280 ? -9.029 16.187 3.196 1.00 70.12 280 ILE A CA 1
ATOM 2192 C C . ILE A 1 280 ? -8.368 17.307 3.996 1.00 70.12 280 ILE A C 1
ATOM 2194 O O . ILE A 1 280 ? -7.163 17.546 3.889 1.00 70.12 280 ILE A O 1
ATOM 2198 N N . ASP A 1 281 ? -9.154 17.910 4.881 1.00 60.44 281 ASP A N 1
ATOM 2199 C CA . ASP A 1 281 ? -8.694 18.893 5.860 1.00 60.44 281 ASP A CA 1
ATOM 2200 C C . ASP A 1 281 ? -8.213 18.167 7.121 1.00 60.44 281 ASP A C 1
ATOM 2202 O O . ASP A 1 281 ? -8.886 18.134 8.145 1.00 60.44 281 ASP A O 1
ATOM 2206 N N . SER A 1 282 ? -7.068 17.488 7.038 1.00 53.69 282 SER A N 1
ATOM 2207 C CA . SER A 1 282 ? -6.515 16.746 8.185 1.00 53.69 282 SER A CA 1
ATOM 2208 C C . SER A 1 282 ? -5.419 17.497 8.944 1.00 53.69 282 SER A C 1
ATOM 2210 O O . SER A 1 282 ? -5.033 17.059 10.018 1.00 53.69 282 SER A O 1
ATOM 2212 N N . PHE A 1 283 ? -4.891 18.597 8.396 1.00 50.12 283 PHE A N 1
ATOM 2213 C CA . PHE A 1 283 ? -3.762 19.340 8.986 1.00 50.12 283 PHE A CA 1
ATOM 2214 C C . PHE A 1 283 ? -4.042 20.824 9.235 1.00 50.12 283 PHE A C 1
ATOM 2216 O O . PHE A 1 283 ? -3.187 21.514 9.782 1.00 50.12 283 PHE A O 1
ATOM 2223 N N . ILE A 1 284 ? -5.223 21.318 8.858 1.00 41.25 284 ILE A N 1
ATOM 2224 C CA . ILE A 1 284 ? -5.651 22.684 9.160 1.00 41.25 284 ILE A CA 1
ATOM 2225 C C . ILE A 1 284 ? -6.701 22.570 10.260 1.00 41.25 284 ILE A C 1
ATOM 2227 O O . ILE A 1 284 ? -7.896 22.473 9.995 1.00 41.25 284 ILE A O 1
ATOM 2231 N N . GLN A 1 285 ? -6.254 22.539 11.514 1.00 35.75 285 GLN A N 1
ATOM 2232 C CA . GLN A 1 285 ? -7.134 22.996 12.580 1.00 35.75 285 GLN A CA 1
ATOM 2233 C C . GLN A 1 285 ? -7.407 24.475 12.302 1.00 35.75 285 GLN A C 1
ATOM 2235 O O . GLN A 1 285 ? -6.481 25.272 12.159 1.00 35.75 285 GLN A O 1
ATOM 2240 N N . HIS A 1 286 ? -8.682 24.839 12.182 1.00 35.09 286 HIS A N 1
ATOM 2241 C CA . HIS A 1 286 ? -9.076 26.214 12.431 1.00 35.09 286 HIS A CA 1
ATOM 2242 C C . HIS A 1 286 ? -8.694 26.515 13.882 1.00 35.09 286 HIS A C 1
ATOM 2244 O O . HIS A 1 286 ? -9.393 26.089 14.802 1.00 35.09 286 HIS A O 1
ATOM 2250 N N . ASP A 1 287 ? -7.595 27.239 14.085 1.00 31.48 287 ASP A N 1
ATOM 2251 C CA . ASP A 1 287 ? -7.370 27.997 15.312 1.00 31.48 287 ASP A CA 1
ATOM 2252 C C . ASP A 1 287 ? -8.485 29.048 15.404 1.00 31.48 287 ASP A C 1
ATOM 2254 O O . ASP A 1 287 ? -8.383 30.171 14.916 1.00 31.48 287 ASP A O 1
ATOM 2258 N N . GLY A 1 288 ? -9.622 28.626 15.948 1.00 32.81 288 GLY A N 1
ATOM 2259 C CA . GLY A 1 288 ? -10.826 29.419 16.130 1.00 32.81 288 GLY A CA 1
ATOM 2260 C C . GLY A 1 288 ? -11.190 29.486 17.604 1.00 32.81 288 GLY A C 1
ATOM 2261 O O . GLY A 1 288 ? -12.118 28.805 18.022 1.00 32.81 288 GLY A O 1
ATOM 2262 N N . ASN A 1 289 ? -10.414 30.266 18.365 1.00 32.34 289 ASN A N 1
ATOM 2263 C CA . ASN A 1 289 ? -10.788 31.072 19.545 1.00 32.34 289 ASN A CA 1
ATOM 2264 C C . ASN A 1 289 ? -9.627 31.170 20.542 1.00 32.34 289 ASN A C 1
ATOM 2266 O O . ASN A 1 289 ? -9.584 30.431 21.520 1.00 32.34 289 ASN A O 1
ATOM 2270 N N . ALA A 1 290 ? -8.723 32.123 20.307 1.00 32.66 290 ALA A N 1
ATOM 2271 C CA . ALA A 1 290 ? -8.050 32.908 21.349 1.00 32.66 290 ALA A CA 1
ATOM 2272 C C . ALA A 1 290 ? -7.098 33.917 20.689 1.00 32.66 290 ALA A C 1
ATOM 2274 O O . ALA A 1 290 ? -5.896 33.679 20.649 1.00 32.66 290 ALA A O 1
ATOM 2275 N N . SER A 1 291 ? -7.634 35.000 20.110 1.00 32.34 291 SER A N 1
ATOM 2276 C CA . SER A 1 291 ? -6.936 36.295 19.913 1.00 32.34 291 SER A CA 1
ATOM 2277 C C . SER A 1 291 ? -7.751 37.264 19.040 1.00 32.34 291 SER A C 1
ATOM 2279 O O . SER A 1 291 ? -7.274 37.820 18.058 1.00 32.34 291 SER A O 1
ATOM 2281 N N . SER A 1 292 ? -9.001 37.521 19.422 1.00 32.75 292 SER A N 1
ATOM 2282 C CA . SER A 1 292 ? -9.485 38.902 19.390 1.00 32.75 292 SER A CA 1
ATOM 2283 C C . SER A 1 292 ? -9.133 39.488 20.755 1.00 32.75 292 SER A C 1
ATOM 2285 O O . SER A 1 292 ? -9.396 38.831 21.757 1.00 32.75 292 SER A O 1
ATOM 2287 N N . ASP A 1 293 ? -8.517 40.667 20.773 1.00 32.12 293 ASP A N 1
ATOM 2288 C CA . ASP A 1 293 ? -8.113 41.441 21.962 1.00 32.12 293 ASP A CA 1
ATOM 2289 C C . ASP A 1 293 ? -6.650 41.326 22.421 1.00 32.12 293 ASP A C 1
ATOM 2291 O O . ASP A 1 293 ? -6.395 41.352 23.614 1.00 32.12 293 ASP A O 1
ATOM 2295 N N . VAL A 1 294 ? -5.673 41.302 21.503 1.00 34.69 294 VAL A N 1
ATOM 2296 C CA . VAL A 1 294 ? -4.381 42.015 21.696 1.00 34.69 294 VAL A CA 1
ATOM 2297 C C . VAL A 1 294 ? -3.815 42.409 20.321 1.00 34.69 294 VAL A C 1
ATOM 2299 O O . VAL A 1 294 ? -2.788 41.915 19.872 1.00 34.69 294 VAL A O 1
ATOM 2302 N N . ALA A 1 295 ? -4.518 43.268 19.588 1.00 30.70 295 ALA A N 1
ATOM 2303 C CA . ALA A 1 295 ? -4.001 43.858 18.351 1.00 30.70 295 ALA A CA 1
ATOM 2304 C C . ALA A 1 295 ? -4.353 45.346 18.307 1.00 30.70 295 ALA A C 1
ATOM 2306 O O . ALA A 1 295 ? -5.054 45.825 17.421 1.00 30.70 295 ALA A O 1
ATOM 2307 N N . SER A 1 296 ? -3.895 46.078 19.322 1.00 33.38 296 SER A N 1
ATOM 2308 C CA . SER A 1 296 ? -3.948 47.539 19.345 1.00 33.38 296 SER A CA 1
ATOM 2309 C C . SER A 1 296 ? -2.859 48.135 20.239 1.00 33.38 296 SER A C 1
ATOM 2311 O O . SER A 1 296 ? -3.150 49.024 21.029 1.00 33.38 296 SER A O 1
ATOM 2313 N N . SER A 1 297 ? -1.620 47.639 20.154 1.00 33.09 297 SER A N 1
ATOM 2314 C CA . SER A 1 297 ? -0.427 48.338 20.666 1.00 33.09 297 SER A CA 1
ATOM 2315 C C . SER A 1 297 ? 0.845 47.526 20.400 1.00 33.09 297 SER A C 1
ATOM 2317 O O . SER A 1 297 ? 1.373 46.947 21.332 1.00 33.09 297 SER A O 1
ATOM 2319 N N . GLU A 1 298 ? 1.306 47.427 19.149 1.00 31.41 298 GLU A N 1
ATOM 2320 C CA . GLU A 1 298 ? 2.723 47.154 18.799 1.00 31.41 298 GLU A CA 1
ATOM 2321 C C . GLU A 1 298 ? 2.862 47.019 17.275 1.00 31.41 298 GLU A C 1
ATOM 2323 O O . GLU A 1 298 ? 3.132 45.968 16.708 1.00 31.41 298 GLU A O 1
ATOM 2328 N N . SER A 1 299 ? 2.631 48.121 16.565 1.00 31.52 299 SER A N 1
ATOM 2329 C CA . SER A 1 299 ? 2.943 48.222 15.137 1.00 31.52 299 SER A CA 1
ATOM 2330 C C . SER A 1 299 ? 3.648 49.544 14.857 1.00 31.52 299 SER A C 1
ATOM 2332 O O . SER A 1 299 ? 3.185 50.337 14.046 1.00 31.52 299 SER A O 1
ATOM 2334 N N . THR A 1 300 ? 4.746 49.798 15.574 1.00 32.75 300 THR A N 1
ATOM 2335 C CA . THR A 1 300 ? 5.715 50.870 15.278 1.00 32.75 300 THR A CA 1
ATOM 2336 C C . THR A 1 300 ? 6.995 50.650 16.096 1.00 32.75 300 THR A C 1
ATOM 2338 O O . THR A 1 300 ? 7.224 51.353 17.072 1.00 32.75 300 THR A O 1
ATOM 2341 N N . SER A 1 301 ? 7.843 49.680 15.729 1.00 33.78 301 SER A N 1
ATOM 2342 C CA . SER A 1 301 ? 9.270 49.738 16.127 1.00 33.78 301 SER A CA 1
ATOM 2343 C C . SER A 1 301 ? 10.246 48.869 15.318 1.00 33.78 301 SER A C 1
ATOM 2345 O O . SER A 1 301 ? 11.412 49.241 15.253 1.00 33.78 301 SER A O 1
ATOM 2347 N N . GLU A 1 302 ? 9.841 47.798 14.624 1.00 33.25 302 GLU A N 1
ATOM 2348 C CA . GLU A 1 302 ? 10.828 46.831 14.080 1.00 33.25 302 GLU A CA 1
ATOM 2349 C C . GLU A 1 302 ? 10.957 46.725 12.547 1.00 33.25 302 GLU A C 1
ATOM 2351 O O . GLU A 1 302 ? 11.531 45.770 12.033 1.00 33.25 302 GLU A O 1
ATOM 2356 N N . TYR A 1 303 ? 10.535 47.739 11.782 1.00 30.19 303 TYR A N 1
ATOM 2357 C CA . TYR A 1 303 ? 10.768 47.772 10.322 1.00 30.19 303 TYR A CA 1
ATOM 2358 C C . TYR A 1 303 ? 12.002 48.597 9.880 1.00 30.19 303 TYR A C 1
ATOM 2360 O O . TYR A 1 303 ? 12.216 48.804 8.690 1.00 30.19 303 TYR A O 1
ATOM 2368 N N . ASN A 1 304 ? 12.861 49.046 10.807 1.00 32.59 304 ASN A N 1
ATOM 2369 C CA . ASN A 1 304 ? 14.038 49.883 10.495 1.00 32.59 304 ASN A CA 1
ATOM 2370 C C . ASN A 1 304 ? 15.402 49.275 10.885 1.00 32.59 304 ASN A C 1
ATOM 2372 O O . ASN A 1 304 ? 16.375 50.007 11.053 1.00 32.59 304 ASN A O 1
ATOM 2376 N N . ALA A 1 305 ? 15.519 47.947 10.984 1.00 37.44 305 ALA A N 1
ATOM 2377 C CA . ALA A 1 305 ? 16.782 47.296 11.351 1.00 37.44 305 ALA A CA 1
ATOM 2378 C C . ALA A 1 305 ? 17.099 46.038 10.521 1.00 37.44 305 ALA A C 1
ATOM 2380 O O . ALA A 1 305 ? 17.366 44.977 11.067 1.00 37.44 305 ALA A O 1
ATOM 2381 N N . SER A 1 306 ? 17.092 46.131 9.187 1.00 35.84 306 SER A N 1
ATOM 2382 C CA . SER A 1 306 ? 17.760 45.121 8.339 1.00 35.84 306 SER A CA 1
ATOM 2383 C C . SER A 1 306 ? 18.062 45.650 6.932 1.00 35.84 306 SER A C 1
ATOM 2385 O O . SER A 1 306 ? 17.637 45.117 5.910 1.00 35.84 306 SER A O 1
ATOM 2387 N N . LYS A 1 307 ? 18.782 46.773 6.867 1.00 37.62 307 LYS A N 1
ATOM 2388 C CA . LYS A 1 307 ? 19.451 47.219 5.636 1.00 37.62 307 LYS A CA 1
ATOM 2389 C C . LYS A 1 307 ? 20.799 47.848 5.971 1.00 37.62 307 LYS A C 1
ATOM 2391 O O . LYS A 1 307 ? 21.075 49.006 5.675 1.00 37.62 307 LYS A O 1
ATOM 2396 N N . LYS A 1 308 ? 21.623 47.068 6.661 1.00 36.62 308 LYS A N 1
ATOM 2397 C CA . LYS A 1 308 ? 23.064 47.264 6.760 1.00 36.62 308 LYS A CA 1
ATOM 2398 C C . LYS A 1 308 ? 23.670 45.893 7.035 1.00 36.62 308 LYS A C 1
ATOM 2400 O O . LYS A 1 308 ? 23.203 45.198 7.928 1.00 36.62 308 LYS A O 1
ATOM 2405 N N . ASP A 1 309 ? 24.660 45.560 6.223 1.00 36.56 309 ASP A N 1
ATOM 2406 C CA . ASP A 1 309 ? 25.501 44.363 6.243 1.00 36.56 309 ASP A CA 1
ATOM 2407 C C . ASP A 1 309 ? 25.024 43.157 5.410 1.00 36.56 309 ASP A C 1
ATOM 2409 O O . ASP A 1 309 ? 24.254 42.312 5.862 1.00 36.56 309 ASP A O 1
ATOM 2413 N N . ARG A 1 310 ? 25.678 43.070 4.236 1.00 31.84 310 ARG A N 1
ATOM 2414 C CA . ARG A 1 310 ? 25.821 41.978 3.250 1.00 31.84 310 ARG A CA 1
ATOM 2415 C C . ARG A 1 310 ? 24.987 42.079 1.978 1.00 31.84 310 ARG A C 1
ATOM 2417 O O . ARG A 1 310 ? 23.757 41.886 2.026 1.00 31.84 310 ARG A O 1
#

InterPro domains:
  IPR013969 Oligosaccharide biosynthesis protein Alg14-like [PF08660] (77-265)
  IPR013969 Oligosaccharide biosynthesis protein Alg14-like [PTHR12154] (19-265)

Foldseek 3Di:
DDDDDDDPDDPDPPQDPVNVVVVVVVVVVVLLVVLLVVLLVVLVVLLVVVVVVVVVVVPDDDDDDDPPPPQAAFQEEEEADADPSLVVRLLVQQVQQLVVCVVPVDNPDDNHPPYEYEYEPPRVVSVVVVVVSVVVQVPDPNHPGHDYDYYHYFHFLDDVPDDPVVSNVSVVRRLVRCLCCCQPVRQGLEYEYEQGRNVQSNLVNLLVSQSPDDLADPVRDGRGTRAYEYEYDPVPAAEGHPSRVVCQVVSSHSAYEYAYVNHQVVVCVVDVPDNRYYHDPSPDDPPPDDDPPDDDPDDPDPPPPPDDDD